Protein AF-A0A936SAZ5-F1 (afdb_monomer_lite)

Structure (mmCIF, N/CA/C/O backbone):
data_AF-A0A936SAZ5-F1
#
_entry.id   AF-A0A936SAZ5-F1
#
loop_
_atom_site.group_PDB
_atom_site.id
_atom_site.type_symbol
_atom_site.label_atom_id
_atom_site.label_alt_id
_atom_site.label_comp_id
_atom_site.label_asym_id
_atom_site.label_entity_id
_atom_site.label_seq_id
_atom_site.pdbx_PDB_ins_code
_atom_site.Cartn_x
_atom_site.Cartn_y
_atom_site.Cartn_z
_atom_site.occupancy
_atom_site.B_iso_or_equiv
_atom_site.auth_seq_id
_atom_site.auth_comp_id
_atom_site.auth_asym_id
_atom_site.auth_atom_id
_atom_site.pdbx_PDB_model_num
ATOM 1 N N . MET A 1 1 ? 61.059 21.910 -65.549 1.00 44.31 1 MET A N 1
ATOM 2 C CA . MET A 1 1 ? 60.085 22.717 -64.780 1.00 44.31 1 MET A CA 1
ATOM 3 C C . MET A 1 1 ? 58.868 21.842 -64.483 1.00 44.31 1 MET A C 1
ATOM 5 O O . MET A 1 1 ? 58.082 21.570 -65.377 1.00 44.31 1 MET A O 1
ATOM 9 N N . MET A 1 2 ? 58.806 21.284 -63.269 1.00 41.69 2 MET A N 1
ATOM 10 C CA . MET A 1 2 ? 57.777 20.343 -62.792 1.00 41.69 2 MET A CA 1
ATOM 11 C C . MET A 1 2 ? 56.406 21.018 -62.645 1.00 41.69 2 MET A C 1
ATOM 13 O O . MET A 1 2 ? 56.314 22.069 -62.018 1.00 41.69 2 MET A O 1
ATOM 17 N N . LYS A 1 3 ? 55.331 20.358 -63.090 1.00 38.31 3 LYS A N 1
ATOM 18 C CA . LYS A 1 3 ? 53.972 20.585 -62.570 1.00 38.31 3 LYS A CA 1
ATOM 19 C C . LYS A 1 3 ? 53.362 19.233 -62.190 1.00 38.31 3 LYS A C 1
ATOM 21 O O . LYS A 1 3 ? 52.960 18.464 -63.052 1.00 38.31 3 LYS A O 1
ATOM 26 N N . ARG A 1 4 ? 53.350 18.927 -60.888 1.00 44.28 4 ARG A N 1
ATOM 27 C CA . ARG A 1 4 ? 52.583 17.812 -60.309 1.00 44.28 4 ARG A CA 1
ATOM 28 C C . ARG A 1 4 ? 51.147 18.289 -60.089 1.00 44.28 4 ARG A C 1
ATOM 30 O O . ARG A 1 4 ? 50.934 19.239 -59.340 1.00 44.28 4 ARG A O 1
ATOM 37 N N . HIS A 1 5 ? 50.181 17.642 -60.733 1.00 43.44 5 HIS A N 1
ATOM 38 C CA . HIS A 1 5 ? 48.760 17.844 -60.461 1.00 43.44 5 HIS A CA 1
ATOM 39 C C . HIS A 1 5 ? 48.320 16.908 -59.332 1.00 43.44 5 HIS A C 1
ATOM 41 O O . HIS A 1 5 ? 48.393 15.691 -59.466 1.00 43.44 5 HIS A O 1
ATOM 47 N N . TYR A 1 6 ? 47.893 17.486 -58.208 1.00 45.22 6 TYR A N 1
ATOM 48 C CA . TYR A 1 6 ? 47.325 16.749 -57.082 1.00 45.22 6 TYR A CA 1
ATOM 49 C C . TYR A 1 6 ? 45.810 16.642 -57.265 1.00 45.22 6 TYR A C 1
ATOM 51 O O . TYR A 1 6 ? 45.108 17.653 -57.263 1.00 45.22 6 TYR A O 1
ATOM 59 N N . LEU A 1 7 ? 45.317 15.415 -57.422 1.00 37.56 7 LEU A N 1
ATOM 60 C CA . LEU A 1 7 ? 43.893 15.098 -57.425 1.00 37.56 7 LEU A CA 1
ATOM 61 C C . LEU A 1 7 ? 43.404 15.101 -55.967 1.00 37.56 7 LEU A C 1
ATOM 63 O O . LEU A 1 7 ? 43.835 14.277 -55.163 1.00 37.56 7 LEU A O 1
ATOM 67 N N . LYS A 1 8 ? 42.559 16.068 -55.597 1.00 44.16 8 LYS A N 1
ATOM 68 C CA . LYS A 1 8 ? 41.945 16.139 -54.264 1.00 44.16 8 LYS A CA 1
ATOM 69 C C . LYS A 1 8 ? 40.684 15.277 -54.252 1.00 44.16 8 LYS A C 1
ATOM 71 O O . LYS A 1 8 ? 39.641 15.708 -54.734 1.00 44.16 8 LYS A O 1
ATOM 76 N N . THR A 1 9 ? 40.774 14.074 -53.700 1.00 45.75 9 THR A N 1
ATOM 77 C CA . THR A 1 9 ? 39.604 13.236 -53.412 1.00 45.75 9 THR A CA 1
ATOM 78 C C . THR A 1 9 ? 38.887 13.800 -52.185 1.00 45.75 9 THR A C 1
ATOM 80 O O . THR A 1 9 ? 39.418 13.743 -51.078 1.00 45.75 9 THR A O 1
ATOM 83 N N . ILE A 1 10 ? 37.697 14.374 -52.369 1.00 51.47 10 ILE A N 1
ATOM 84 C CA . ILE A 1 10 ? 36.813 14.771 -51.265 1.00 51.47 10 ILE A CA 1
ATOM 85 C C . ILE A 1 10 ? 35.978 13.546 -50.887 1.00 51.47 10 ILE A C 1
ATOM 87 O O . ILE A 1 10 ? 35.097 13.134 -51.638 1.00 51.47 10 ILE A O 1
ATOM 91 N N . VAL A 1 11 ? 36.255 12.959 -49.725 1.00 49.09 11 VAL A N 1
ATOM 92 C CA . VAL A 1 11 ? 35.393 11.943 -49.110 1.00 49.09 11 VAL A CA 1
ATOM 93 C C . VAL A 1 11 ? 34.314 12.683 -48.318 1.00 49.09 11 VAL A C 1
ATOM 95 O O . VAL A 1 11 ? 34.600 13.255 -47.270 1.00 49.09 11 VAL A O 1
ATOM 98 N N . SER A 1 12 ? 33.080 12.720 -48.827 1.00 51.50 12 SER A N 1
ATOM 99 C CA . SER A 1 12 ? 31.918 13.149 -48.035 1.00 51.50 12 SER A CA 1
ATOM 100 C C . SER A 1 12 ? 31.487 12.002 -47.125 1.00 51.50 12 SER A C 1
ATOM 102 O O . SER A 1 12 ? 30.969 10.994 -47.598 1.00 51.50 12 SER A O 1
ATOM 104 N N . GLY A 1 13 ? 31.720 12.144 -45.821 1.00 49.53 13 GLY A N 1
ATOM 105 C CA . GLY A 1 13 ? 31.196 11.230 -44.809 1.00 49.53 13 GLY A CA 1
ATOM 106 C C . GLY A 1 13 ? 29.736 11.554 -44.499 1.00 49.53 13 GLY A C 1
ATOM 107 O O . GLY A 1 13 ? 29.442 12.614 -43.954 1.00 49.53 13 GLY A O 1
ATOM 108 N N . PHE A 1 14 ? 28.822 10.645 -44.833 1.00 49.66 14 PHE A N 1
ATOM 109 C CA . PHE A 1 14 ? 27.442 10.681 -44.350 1.00 49.66 14 PHE A CA 1
ATOM 110 C C . PHE A 1 14 ? 27.421 10.175 -42.900 1.00 49.66 14 PHE A C 1
ATOM 112 O O . PHE A 1 14 ? 27.657 8.994 -42.650 1.00 49.66 14 PHE A O 1
ATOM 119 N N . VAL A 1 15 ? 27.151 11.055 -41.932 1.00 54.06 15 VAL A N 1
ATOM 120 C CA . VAL A 1 15 ? 26.857 10.645 -40.550 1.00 54.06 15 VAL A CA 1
ATOM 121 C C . VAL A 1 15 ? 25.371 10.299 -40.479 1.00 54.06 15 VAL A C 1
ATOM 123 O O . VAL A 1 15 ? 24.519 11.184 -40.500 1.00 54.06 15 VAL A O 1
ATOM 126 N N . LEU A 1 16 ? 25.051 9.006 -40.415 1.00 46.38 16 LEU A N 1
ATOM 127 C CA . LEU A 1 16 ? 23.722 8.541 -40.022 1.00 46.38 16 LEU A CA 1
ATOM 128 C C . LEU A 1 16 ? 23.543 8.817 -38.526 1.00 46.38 16 LEU A C 1
ATOM 130 O O . LEU A 1 16 ? 24.097 8.116 -37.681 1.00 46.38 16 LEU A O 1
ATOM 134 N N . LEU A 1 17 ? 22.771 9.850 -38.196 1.00 48.91 17 LEU A N 1
ATOM 135 C CA . LEU A 1 17 ? 22.314 10.093 -36.835 1.00 48.91 17 LEU A CA 1
ATOM 136 C C . LEU A 1 17 ? 21.210 9.072 -36.523 1.00 48.91 17 LEU A C 1
ATOM 138 O O . LEU A 1 17 ? 20.038 9.293 -36.825 1.00 48.91 17 LEU A O 1
ATOM 142 N N . SER A 1 18 ? 21.576 7.917 -35.966 1.00 47.84 18 SER A N 1
ATOM 143 C CA . SER A 1 18 ? 20.593 6.982 -35.425 1.00 47.84 18 SER A CA 1
ATOM 144 C C . SER A 1 18 ? 19.915 7.644 -34.226 1.00 47.84 18 SER A C 1
ATOM 146 O O . SER A 1 18 ? 20.521 7.756 -33.158 1.00 47.84 18 SER A O 1
ATOM 148 N N . LEU A 1 19 ? 18.666 8.094 -34.378 1.00 48.81 19 LEU A N 1
ATOM 149 C CA . LEU A 1 19 ? 17.833 8.378 -33.216 1.00 48.81 19 LEU A CA 1
ATOM 150 C C . LEU A 1 19 ? 17.630 7.050 -32.488 1.00 48.81 19 LEU A C 1
ATOM 152 O O . LEU A 1 19 ? 16.891 6.187 -32.956 1.00 48.81 19 LEU A O 1
ATOM 156 N N . ALA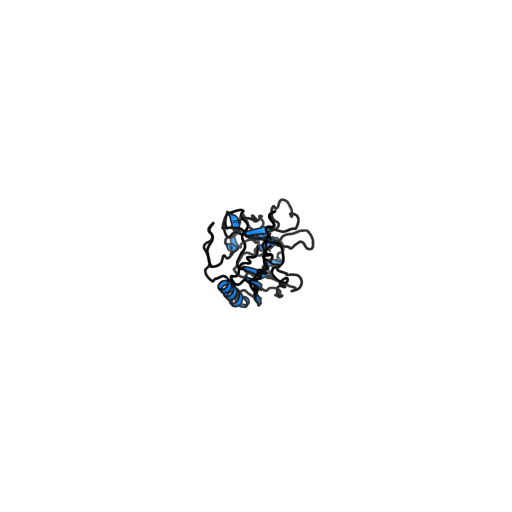 A 1 20 ? 18.315 6.871 -31.359 1.00 42.78 20 ALA A N 1
ATOM 157 C CA . ALA A 1 20 ? 17.990 5.799 -30.440 1.00 42.78 20 ALA A CA 1
ATOM 158 C C . ALA A 1 20 ? 16.542 6.023 -29.989 1.00 42.78 20 ALA A C 1
ATOM 160 O O . ALA A 1 20 ? 16.248 6.957 -29.241 1.00 42.78 20 ALA A O 1
ATOM 161 N N . THR A 1 21 ? 15.622 5.198 -30.481 1.00 44.44 21 THR A N 1
ATOM 162 C CA . THR A 1 21 ? 14.268 5.124 -29.946 1.00 44.44 21 THR A CA 1
ATOM 163 C C . THR A 1 21 ? 14.397 4.691 -28.495 1.00 44.44 21 THR A C 1
ATOM 165 O O . THR A 1 21 ? 14.734 3.541 -28.209 1.00 44.44 21 THR A O 1
ATOM 168 N N . ILE A 1 22 ? 14.184 5.622 -27.567 1.00 48.66 22 ILE A N 1
ATOM 169 C CA . ILE A 1 22 ? 14.064 5.288 -26.154 1.00 48.66 22 ILE A CA 1
ATOM 170 C C . ILE A 1 22 ? 12.732 4.551 -26.018 1.00 48.66 22 ILE A C 1
ATOM 172 O O . ILE A 1 22 ? 11.680 5.181 -25.929 1.00 48.66 22 ILE A O 1
ATOM 176 N N . ALA A 1 23 ? 12.766 3.220 -26.075 1.00 49.22 23 ALA A N 1
ATOM 177 C CA . ALA A 1 23 ? 11.609 2.399 -25.758 1.00 49.22 23 ALA A CA 1
ATOM 178 C C . ALA A 1 23 ? 11.180 2.725 -24.319 1.00 49.22 23 ALA A C 1
ATOM 180 O O . ALA A 1 23 ? 11.978 2.635 -23.384 1.00 49.22 23 ALA A O 1
ATOM 181 N N . SER A 1 24 ? 9.940 3.182 -24.151 1.00 59.56 24 SER A N 1
ATOM 182 C CA . SER A 1 24 ? 9.330 3.333 -22.835 1.00 59.56 24 SER A CA 1
ATOM 183 C C . SER A 1 24 ? 8.580 2.048 -22.535 1.00 59.56 24 SER A C 1
ATOM 185 O O . SER A 1 24 ? 7.691 1.675 -23.302 1.00 59.56 24 SER A O 1
ATOM 187 N N . ALA A 1 25 ? 8.904 1.387 -21.422 1.00 69.69 25 ALA A N 1
ATOM 188 C CA . ALA A 1 25 ? 8.076 0.309 -20.902 1.00 69.69 25 ALA A CA 1
ATOM 189 C C . ALA A 1 25 ? 6.608 0.759 -20.850 1.00 69.69 25 ALA A C 1
ATOM 191 O O . ALA A 1 25 ? 6.297 1.835 -20.331 1.00 69.69 25 ALA A O 1
ATOM 192 N N . THR A 1 26 ? 5.713 -0.048 -21.420 1.00 82.81 26 THR A N 1
ATOM 193 C CA . THR A 1 26 ? 4.276 0.241 -21.386 1.00 82.81 26 THR A CA 1
ATOM 194 C C . THR A 1 26 ? 3.749 -0.052 -19.981 1.00 82.81 26 THR A C 1
ATOM 196 O O . THR A 1 26 ? 3.979 -1.163 -19.489 1.00 82.81 26 THR A O 1
ATOM 199 N N . PRO A 1 27 ? 3.072 0.908 -19.324 1.00 91.50 27 PRO A N 1
ATOM 200 C CA . PRO A 1 27 ? 2.486 0.676 -18.015 1.00 91.50 27 PRO A CA 1
ATOM 201 C C . PRO A 1 27 ? 1.264 -0.243 -18.127 1.00 91.50 27 PRO A C 1
ATOM 203 O O . PRO A 1 27 ? 0.423 -0.079 -19.011 1.00 91.50 27 PRO A O 1
ATOM 206 N N . ILE A 1 28 ? 1.147 -1.183 -17.195 1.00 94.56 28 ILE A N 1
ATOM 207 C CA . ILE A 1 28 ? -0.036 -2.010 -16.969 1.00 94.56 28 ILE A CA 1
ATOM 208 C C . ILE A 1 28 ? -0.666 -1.551 -15.659 1.00 94.56 28 ILE A C 1
ATOM 210 O O . ILE A 1 28 ? -0.008 -1.528 -14.619 1.00 94.56 28 ILE A O 1
ATOM 214 N N . PHE A 1 29 ? -1.948 -1.195 -15.710 1.00 96.06 29 PHE A N 1
ATOM 215 C CA . PHE A 1 29 ? -2.701 -0.745 -14.544 1.00 96.06 29 PHE A CA 1
ATOM 216 C C . PHE A 1 29 ? -3.623 -1.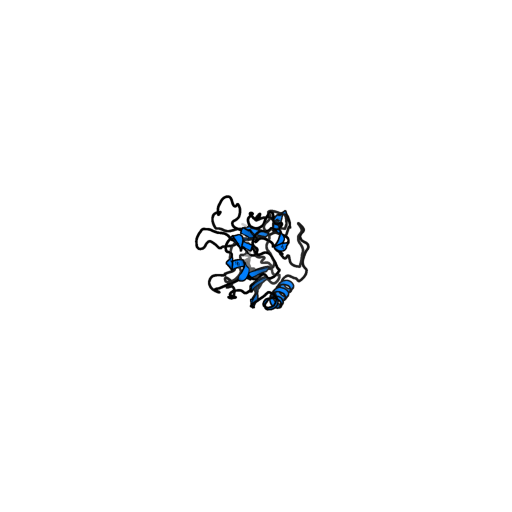843 -14.027 1.00 96.06 29 PHE A C 1
ATOM 218 O O . PHE A 1 29 ? -4.319 -2.509 -14.796 1.00 96.06 29 PHE A O 1
ATOM 225 N N . ARG A 1 30 ? -3.667 -1.987 -12.705 1.00 97.56 30 ARG A N 1
ATOM 226 C CA . ARG A 1 30 ? -4.608 -2.851 -11.993 1.00 97.56 30 ARG A CA 1
ATOM 227 C C . ARG A 1 30 ? -5.350 -2.010 -10.968 1.00 97.56 30 ARG A C 1
ATOM 229 O O . ARG A 1 30 ? -4.727 -1.408 -10.101 1.00 97.56 30 ARG A O 1
ATOM 236 N N . THR A 1 31 ? -6.674 -1.967 -11.072 1.00 98.06 31 THR A N 1
ATOM 237 C CA . THR A 1 31 ? -7.531 -1.210 -10.154 1.00 98.06 31 THR A CA 1
ATOM 238 C C . THR A 1 31 ? -8.728 -2.044 -9.738 1.00 98.06 31 THR A C 1
ATOM 240 O O . THR A 1 31 ? -9.313 -2.738 -10.568 1.00 98.06 31 THR A O 1
ATOM 243 N N . ALA A 1 32 ? -9.106 -1.968 -8.469 1.00 98.44 32 ALA A N 1
ATOM 244 C CA . ALA A 1 32 ? -10.339 -2.556 -7.958 1.00 98.44 32 ALA A CA 1
ATOM 245 C C . ALA A 1 32 ? -10.803 -1.784 -6.731 1.00 98.44 32 ALA A C 1
ATOM 247 O O . ALA A 1 32 ? -9.988 -1.190 -6.033 1.00 98.44 32 ALA A O 1
ATOM 248 N N . ASN A 1 33 ? -12.094 -1.818 -6.445 1.00 98.19 33 ASN A N 1
ATOM 249 C CA . ASN A 1 33 ? -12.648 -1.262 -5.224 1.00 98.19 33 ASN A CA 1
ATOM 250 C C . ASN A 1 33 ? -13.858 -2.084 -4.780 1.00 98.19 33 ASN A C 1
ATOM 252 O O . ASN A 1 33 ? -14.540 -2.694 -5.604 1.00 98.19 33 ASN A O 1
ATOM 256 N N . GLY A 1 34 ? -14.118 -2.121 -3.479 1.00 98.00 34 GLY A N 1
ATOM 257 C CA . GLY A 1 34 ? -15.246 -2.865 -2.937 1.00 98.00 34 GLY A CA 1
ATOM 258 C C . GLY A 1 34 ? -15.301 -2.846 -1.417 1.00 98.00 34 GLY A C 1
ATOM 259 O O . GLY A 1 34 ? -14.481 -2.220 -0.753 1.00 98.00 34 GLY A O 1
ATOM 260 N N . ALA A 1 35 ? -16.290 -3.540 -0.860 1.00 97.38 35 ALA A N 1
ATOM 261 C CA . ALA A 1 35 ? -16.602 -3.458 0.566 1.00 97.38 35 ALA A CA 1
ATOM 262 C C . ALA A 1 35 ? -15.528 -4.066 1.489 1.00 97.38 35 ALA A C 1
ATOM 264 O O . ALA A 1 35 ? -15.501 -3.758 2.674 1.00 97.38 35 ALA A O 1
ATOM 265 N N . ASN A 1 36 ? -14.676 -4.965 0.989 1.00 97.31 36 ASN A N 1
ATOM 266 C CA . ASN A 1 36 ? -13.718 -5.715 1.805 1.00 97.31 36 ASN A CA 1
ATOM 267 C C . ASN A 1 36 ? -12.576 -6.306 0.957 1.00 97.31 36 ASN A C 1
ATOM 269 O O . ASN A 1 36 ? -12.545 -6.151 -0.265 1.00 97.31 36 ASN A O 1
ATOM 273 N N . ALA A 1 37 ? -11.644 -7.009 1.611 1.00 97.56 37 ALA A N 1
ATOM 274 C CA . ALA A 1 37 ? -10.480 -7.619 0.969 1.00 97.56 37 ALA A CA 1
ATOM 275 C C . ALA A 1 37 ? -10.854 -8.586 -0.166 1.00 97.56 37 ALA A C 1
ATOM 277 O O . ALA A 1 37 ? -10.249 -8.533 -1.235 1.00 97.56 37 ALA A O 1
ATOM 278 N N . ALA A 1 38 ? -11.893 -9.409 0.022 1.00 98.38 38 ALA A N 1
ATOM 279 C CA . ALA A 1 38 ? -12.330 -10.380 -0.982 1.00 98.38 38 ALA A CA 1
ATOM 280 C C . ALA A 1 38 ? -12.766 -9.705 -2.293 1.00 98.38 38 ALA A C 1
ATOM 282 O O . ALA A 1 38 ? -12.484 -10.224 -3.371 1.00 98.38 38 ALA A O 1
ATOM 283 N N . ALA A 1 39 ? -13.382 -8.521 -2.211 1.00 98.50 39 ALA A N 1
ATOM 284 C CA . ALA A 1 39 ? -13.828 -7.771 -3.384 1.00 98.50 39 ALA A CA 1
ATOM 285 C C . ALA A 1 39 ? -12.675 -7.265 -4.272 1.00 98.50 39 ALA A C 1
ATOM 287 O O . ALA A 1 39 ? -12.872 -7.063 -5.468 1.00 98.50 39 ALA A O 1
ATOM 288 N N . ILE A 1 40 ? -11.474 -7.070 -3.714 1.00 98.62 40 ILE A N 1
ATOM 289 C CA . ILE A 1 40 ? -10.296 -6.588 -4.458 1.00 98.62 40 ILE A CA 1
ATOM 290 C C . ILE A 1 40 ? -9.226 -7.670 -4.676 1.00 98.62 40 ILE A C 1
ATOM 292 O O . ILE A 1 40 ? -8.282 -7.454 -5.439 1.00 98.62 40 ILE A O 1
ATOM 296 N N . GLN A 1 41 ? -9.378 -8.836 -4.039 1.00 98.56 41 GLN A N 1
ATOM 297 C CA . GLN A 1 41 ? -8.370 -9.896 -3.960 1.00 98.56 41 GLN A CA 1
ATOM 298 C C . GLN A 1 41 ? -7.873 -10.354 -5.336 1.00 98.56 41 GLN A C 1
ATOM 300 O O . GLN A 1 41 ? -6.669 -10.369 -5.574 1.00 98.56 41 GLN A O 1
ATOM 305 N N . ALA A 1 42 ? -8.785 -10.646 -6.267 1.00 98.62 42 ALA A N 1
ATOM 306 C CA . ALA A 1 42 ? -8.422 -11.136 -7.598 1.00 98.62 42 ALA A CA 1
ATOM 307 C C . ALA A 1 42 ? -7.525 -10.149 -8.370 1.00 98.62 42 ALA A C 1
ATOM 309 O O . ALA A 1 42 ? -6.577 -10.551 -9.044 1.00 98.62 42 ALA A O 1
ATOM 310 N N . THR A 1 43 ? -7.778 -8.845 -8.235 1.00 98.75 43 THR A N 1
ATOM 311 C CA . THR A 1 43 ? -6.970 -7.806 -8.885 1.00 98.75 43 THR A CA 1
ATOM 312 C C . THR A 1 43 ? -5.605 -7.651 -8.222 1.00 98.75 43 THR A C 1
ATOM 314 O O . THR A 1 43 ? -4.605 -7.475 -8.921 1.00 98.75 43 THR A O 1
ATOM 317 N N . VAL A 1 44 ? -5.538 -7.753 -6.890 1.00 98.44 44 VAL A N 1
ATOM 318 C CA . VAL A 1 44 ? -4.263 -7.771 -6.156 1.00 98.44 44 VAL A CA 1
ATOM 319 C C . VAL A 1 44 ? -3.431 -8.991 -6.560 1.00 98.44 44 VAL A C 1
ATOM 321 O O . VAL A 1 44 ? -2.235 -8.861 -6.810 1.00 98.44 44 VAL A O 1
ATOM 324 N N . ASP A 1 45 ? -4.047 -10.166 -6.691 1.00 98.38 45 ASP A N 1
ATOM 325 C CA . ASP A 1 45 ? -3.359 -11.390 -7.113 1.00 98.38 45 ASP A CA 1
ATOM 326 C C . ASP A 1 45 ? -2.855 -11.304 -8.549 1.00 98.38 45 ASP A C 1
ATOM 328 O O . ASP A 1 45 ? -1.708 -11.662 -8.821 1.00 98.38 45 ASP A O 1
ATOM 332 N N . GLN A 1 46 ? -3.645 -10.731 -9.455 1.00 98.12 46 GLN A N 1
ATOM 333 C CA . GLN A 1 46 ? -3.177 -10.474 -10.809 1.00 98.12 46 GLN A CA 1
ATOM 334 C C . GLN A 1 46 ? -2.003 -9.483 -10.829 1.00 98.12 46 GLN A C 1
ATOM 336 O O . GLN A 1 46 ? -1.028 -9.706 -11.542 1.00 98.12 46 GLN A O 1
ATOM 341 N N . PHE A 1 47 ? -2.037 -8.427 -10.012 1.00 97.69 47 PHE A N 1
ATOM 342 C CA . PHE A 1 47 ? -0.904 -7.507 -9.889 1.00 97.69 47 PHE A CA 1
ATOM 343 C C . PHE A 1 47 ? 0.351 -8.203 -9.342 1.00 97.69 47 PHE A C 1
ATOM 345 O O . PHE A 1 47 ? 1.459 -7.976 -9.825 1.00 97.69 47 PHE A O 1
ATOM 352 N N . ARG A 1 48 ? 0.193 -9.105 -8.368 1.00 97.19 48 ARG A N 1
ATOM 353 C CA . ARG A 1 48 ? 1.294 -9.936 -7.859 1.00 97.19 48 ARG A CA 1
ATOM 354 C C . ARG A 1 48 ? 1.907 -10.791 -8.973 1.00 97.19 48 ARG A C 1
ATOM 356 O O . ARG A 1 48 ? 3.131 -10.907 -9.013 1.00 97.19 48 ARG A O 1
ATOM 363 N N . VAL A 1 49 ? 1.095 -11.350 -9.874 1.00 95.94 49 VAL A N 1
ATOM 364 C CA . VAL A 1 49 ? 1.563 -12.081 -11.067 1.00 95.94 49 VAL A CA 1
ATOM 365 C C . VAL A 1 49 ? 2.316 -11.159 -12.025 1.00 95.94 49 VAL A C 1
ATOM 367 O O . VAL A 1 49 ? 3.407 -11.523 -12.460 1.00 95.94 49 VAL A O 1
ATOM 370 N N . ASP A 1 50 ? 1.803 -9.954 -12.289 1.00 94.25 50 ASP A N 1
ATOM 371 C CA . ASP A 1 50 ? 2.465 -8.973 -13.161 1.00 94.25 50 ASP A CA 1
ATOM 372 C C . ASP A 1 50 ? 3.869 -8.582 -12.639 1.00 94.25 50 ASP A C 1
ATOM 374 O O . ASP A 1 50 ? 4.764 -8.277 -13.424 1.00 94.25 50 ASP A O 1
ATOM 378 N N . LEU A 1 51 ? 4.096 -8.645 -11.319 1.00 93.38 51 LEU A N 1
ATOM 379 C CA . LEU A 1 51 ? 5.404 -8.433 -10.677 1.00 93.38 51 LEU A CA 1
ATOM 380 C C . LEU A 1 51 ? 6.291 -9.696 -10.614 1.00 93.38 51 LEU A C 1
ATOM 382 O O . LEU A 1 51 ? 7.300 -9.720 -9.910 1.00 93.38 51 LEU A O 1
ATOM 386 N N . GLY A 1 52 ? 5.928 -10.769 -11.316 1.00 92.69 52 GLY A N 1
ATOM 387 C CA . GLY A 1 52 ? 6.682 -12.025 -11.357 1.00 92.69 52 GLY A CA 1
ATOM 388 C C . GLY A 1 52 ? 6.257 -13.071 -10.322 1.00 92.69 52 GLY A C 1
ATOM 389 O O . GLY A 1 52 ? 6.931 -14.090 -10.191 1.00 92.69 52 GLY A O 1
ATOM 390 N N . GLY A 1 53 ? 5.160 -12.847 -9.588 1.00 92.56 53 GLY A N 1
ATOM 391 C CA . GLY A 1 53 ? 4.465 -13.827 -8.739 1.00 92.56 53 GLY A CA 1
ATOM 392 C C . GLY A 1 53 ? 5.165 -14.182 -7.423 1.00 92.56 53 GLY A C 1
ATOM 393 O O . GLY A 1 53 ? 4.555 -14.090 -6.352 1.00 92.56 53 GLY A O 1
ATOM 394 N N . VAL A 1 54 ? 6.442 -14.561 -7.498 1.00 95.31 54 VAL A N 1
ATOM 395 C CA . VAL A 1 54 ? 7.263 -15.053 -6.383 1.00 95.31 54 VAL A CA 1
ATOM 396 C C . VAL A 1 54 ? 7.468 -13.960 -5.339 1.00 95.31 54 VAL A C 1
ATOM 398 O O . VAL A 1 54 ? 8.007 -12.898 -5.642 1.00 95.31 54 VAL A O 1
ATOM 401 N N . LEU A 1 55 ? 7.068 -14.230 -4.094 1.00 96.38 55 LEU A N 1
ATOM 402 C CA . LEU A 1 55 ? 7.383 -13.375 -2.952 1.00 96.38 55 LEU A CA 1
ATOM 403 C C . LEU A 1 55 ? 8.833 -13.620 -2.516 1.00 96.38 55 LEU A C 1
ATOM 405 O O . LEU A 1 55 ? 9.155 -14.666 -1.957 1.00 96.38 55 LEU A O 1
ATOM 409 N N . ASN A 1 56 ? 9.699 -12.644 -2.767 1.00 96.19 56 ASN A N 1
ATOM 410 C CA . ASN A 1 56 ? 11.106 -12.702 -2.398 1.00 96.19 56 ASN A CA 1
ATOM 411 C C . ASN A 1 56 ? 11.298 -12.544 -0.878 1.00 96.19 56 ASN A C 1
ATOM 413 O O . ASN A 1 56 ? 10.540 -11.810 -0.231 1.00 96.19 56 ASN A O 1
ATOM 417 N N . PRO A 1 57 ? 12.326 -13.185 -0.292 1.00 94.25 57 PRO A N 1
ATOM 418 C CA . PRO A 1 57 ? 12.612 -13.076 1.134 1.00 94.25 57 PRO A CA 1
ATOM 419 C C . PRO A 1 57 ? 13.050 -11.656 1.512 1.00 94.25 57 PRO A C 1
ATOM 421 O O . PRO A 1 57 ? 13.679 -10.947 0.727 1.00 94.25 57 PRO A O 1
ATOM 424 N N . ASN A 1 58 ? 12.759 -11.255 2.753 1.00 92.38 58 ASN A N 1
ATOM 425 C CA . ASN A 1 58 ? 13.013 -9.905 3.268 1.00 92.38 58 ASN A CA 1
ATOM 426 C C . ASN A 1 58 ? 14.461 -9.687 3.732 1.00 92.38 58 ASN A C 1
ATOM 428 O O . ASN A 1 58 ? 14.696 -9.286 4.867 1.00 92.38 58 ASN A O 1
ATOM 432 N N . THR A 1 59 ? 15.427 -9.991 2.863 1.00 94.12 59 THR A N 1
ATOM 433 C CA . THR A 1 59 ? 16.871 -9.867 3.125 1.00 94.12 59 THR A CA 1
ATOM 434 C C . THR A 1 59 ? 17.488 -8.689 2.370 1.00 94.12 59 THR A C 1
ATOM 436 O O . THR A 1 59 ? 16.915 -8.206 1.391 1.00 94.12 59 THR A O 1
ATOM 439 N N . ALA A 1 60 ? 18.667 -8.227 2.801 1.00 94.81 60 ALA A N 1
ATOM 440 C CA . ALA A 1 60 ? 19.458 -7.201 2.113 1.00 94.81 60 ALA A CA 1
ATOM 441 C C . ALA A 1 60 ? 20.105 -7.770 0.830 1.00 94.81 60 ALA A C 1
ATOM 443 O O . ALA A 1 60 ? 21.310 -8.004 0.753 1.00 94.81 60 ALA A O 1
ATOM 444 N N . SER A 1 61 ? 19.275 -8.120 -0.155 1.00 92.56 61 SER A N 1
ATOM 445 C CA . SER A 1 61 ? 19.681 -8.749 -1.416 1.00 92.56 61 SER A CA 1
ATOM 446 C C . SER A 1 61 ? 18.722 -8.392 -2.554 1.00 92.56 61 SER A C 1
ATOM 448 O O . SER A 1 61 ? 17.530 -8.140 -2.334 1.00 92.56 61 SER A O 1
ATOM 450 N N . THR A 1 62 ? 19.249 -8.411 -3.777 1.00 91.31 62 THR A N 1
ATOM 451 C CA . THR A 1 62 ? 18.497 -8.179 -5.017 1.00 91.31 62 THR A CA 1
ATOM 452 C C . THR A 1 62 ? 18.177 -9.505 -5.699 1.00 91.31 62 THR A C 1
ATOM 454 O O . THR A 1 62 ? 18.973 -10.440 -5.660 1.00 91.31 62 THR A O 1
ATOM 457 N N . PHE A 1 63 ? 17.018 -9.567 -6.351 1.00 91.12 63 PHE A N 1
ATOM 458 C CA . PHE A 1 63 ? 16.544 -10.728 -7.100 1.00 91.12 63 PHE A CA 1
ATOM 459 C C . PHE A 1 63 ? 16.243 -10.314 -8.538 1.00 91.12 63 PHE A C 1
ATOM 461 O O . PHE A 1 63 ? 15.812 -9.187 -8.775 1.00 91.12 63 PHE A O 1
ATOM 468 N N . ALA A 1 64 ? 16.469 -11.217 -9.493 1.00 88.50 64 ALA A N 1
ATOM 469 C CA . ALA A 1 64 ? 16.219 -10.941 -10.909 1.00 88.50 64 ALA A CA 1
ATOM 470 C C . ALA A 1 64 ? 14.719 -10.827 -11.236 1.00 88.50 64 ALA A C 1
ATOM 472 O O . ALA A 1 64 ? 14.337 -10.094 -12.143 1.00 88.50 64 ALA A O 1
ATOM 473 N N . THR A 1 65 ? 13.875 -11.554 -10.501 1.00 88.81 65 THR A N 1
ATOM 474 C CA . THR A 1 65 ? 12.420 -11.599 -10.690 1.00 88.81 65 THR A CA 1
ATOM 475 C C . THR A 1 65 ? 11.699 -11.635 -9.345 1.00 88.81 65 THR A C 1
ATOM 477 O O . THR A 1 65 ? 12.313 -11.854 -8.298 1.00 88.81 65 THR A O 1
ATOM 480 N N . GLY A 1 66 ? 10.377 -11.482 -9.383 1.00 92.88 66 GLY A N 1
ATOM 481 C CA . GLY A 1 66 ? 9.517 -11.559 -8.209 1.00 92.88 66 GLY A CA 1
ATOM 482 C C . GLY A 1 66 ? 9.292 -10.204 -7.549 1.00 92.88 66 GLY A C 1
ATOM 483 O O . GLY A 1 66 ? 9.689 -9.150 -8.045 1.00 92.88 66 GLY A O 1
ATOM 484 N N . ARG A 1 67 ? 8.635 -10.248 -6.396 1.00 95.12 67 ARG A N 1
ATOM 485 C CA . ARG A 1 67 ? 8.085 -9.084 -5.702 1.00 95.12 67 ARG A CA 1
ATOM 486 C C . ARG A 1 67 ? 8.442 -9.096 -4.227 1.00 95.12 67 ARG A C 1
ATOM 488 O O . ARG A 1 67 ? 8.808 -10.123 -3.662 1.00 95.12 67 ARG A O 1
ATOM 495 N N . ARG A 1 68 ? 8.260 -7.952 -3.581 1.00 95.38 68 ARG A N 1
ATOM 496 C CA . ARG A 1 68 ? 8.264 -7.824 -2.123 1.00 95.38 68 ARG A CA 1
ATOM 497 C C . ARG A 1 68 ? 6.939 -7.226 -1.694 1.00 95.38 68 ARG A C 1
ATOM 499 O O . ARG A 1 68 ? 6.360 -6.419 -2.412 1.00 95.38 68 ARG A O 1
ATOM 506 N N . GLU A 1 69 ? 6.459 -7.649 -0.537 1.00 94.69 69 GLU A N 1
ATOM 507 C CA . GLU A 1 69 ? 5.195 -7.187 0.023 1.00 94.69 69 GLU A CA 1
ATOM 508 C C . GLU A 1 69 ? 5.426 -6.738 1.462 1.00 94.69 69 GLU A C 1
ATOM 510 O O . GLU A 1 69 ? 6.124 -7.407 2.236 1.00 94.69 69 GLU A O 1
ATOM 515 N N . ILE A 1 70 ? 4.878 -5.576 1.804 1.00 93.88 70 ILE A N 1
ATOM 516 C CA . ILE A 1 70 ? 4.850 -5.089 3.177 1.00 93.88 70 ILE A CA 1
ATOM 517 C C . ILE A 1 70 ? 3.538 -5.544 3.789 1.00 93.88 70 ILE A C 1
ATOM 519 O O . ILE A 1 70 ? 2.471 -5.079 3.401 1.00 93.88 70 ILE A O 1
ATOM 523 N N . ASN A 1 71 ? 3.655 -6.449 4.755 1.00 86.00 71 ASN A N 1
ATOM 524 C CA . ASN A 1 71 ? 2.611 -6.687 5.731 1.00 86.00 71 ASN A CA 1
ATOM 525 C C . ASN A 1 71 ? 2.925 -5.813 6.956 1.00 86.00 71 ASN A C 1
ATOM 527 O O . ASN A 1 71 ? 4.003 -5.936 7.548 1.00 86.00 71 ASN A O 1
ATOM 531 N N . TRP A 1 72 ? 1.995 -4.925 7.303 1.00 91.50 72 TRP A N 1
ATOM 532 C CA . TRP A 1 72 ? 2.134 -3.989 8.416 1.00 91.50 72 TRP A CA 1
ATOM 533 C C . TRP A 1 72 ? 2.072 -4.676 9.781 1.00 91.50 72 TRP A C 1
ATOM 535 O O . TRP A 1 72 ? 2.645 -4.165 10.734 1.00 91.50 72 TRP A O 1
ATOM 545 N N . ASP A 1 73 ? 1.490 -5.868 9.884 1.00 85.19 73 ASP A N 1
ATOM 546 C CA . ASP A 1 73 ? 1.334 -6.600 11.148 1.00 85.19 73 ASP A CA 1
ATOM 547 C C . ASP A 1 73 ? 2.660 -7.100 11.722 1.00 85.19 73 ASP A C 1
ATOM 549 O O . ASP A 1 73 ? 2.770 -7.351 12.919 1.00 85.19 73 ASP A O 1
ATOM 553 N N . GLY A 1 74 ? 3.700 -7.172 10.887 1.00 85.38 74 GLY A N 1
ATOM 554 C CA . GLY A 1 74 ? 5.068 -7.435 11.328 1.00 85.38 74 GLY A CA 1
ATOM 555 C C . GLY A 1 74 ? 5.749 -6.246 12.014 1.00 85.38 74 GLY A C 1
ATOM 556 O O . GLY A 1 74 ? 6.886 -6.392 12.460 1.00 85.38 74 GLY A O 1
ATOM 557 N N . VAL A 1 75 ? 5.109 -5.071 12.081 1.00 92.94 75 VAL A N 1
ATOM 558 C CA . VAL A 1 75 ? 5.637 -3.906 12.801 1.00 92.94 75 VAL A CA 1
ATOM 559 C C . VAL A 1 75 ? 5.482 -4.130 14.313 1.00 92.94 75 VAL A C 1
ATOM 561 O O . VAL A 1 75 ? 4.356 -4.319 14.785 1.00 92.94 75 VAL A O 1
ATOM 564 N N . PRO A 1 76 ? 6.582 -4.099 15.092 1.00 94.50 76 PRO A N 1
ATOM 565 C CA . PRO A 1 76 ? 6.519 -4.173 16.551 1.00 94.50 76 PRO A CA 1
ATOM 566 C C . PRO A 1 76 ? 5.679 -3.038 17.149 1.00 94.50 76 PRO A C 1
ATOM 568 O O . PRO A 1 76 ? 5.757 -1.905 16.678 1.00 94.50 76 PRO A O 1
ATOM 571 N N . ASP A 1 77 ? 4.951 -3.300 18.239 1.00 95.31 77 ASP A N 1
ATOM 572 C CA . ASP A 1 77 ? 4.112 -2.284 18.906 1.00 95.31 77 ASP A CA 1
ATOM 573 C C . ASP A 1 77 ? 4.898 -1.040 19.354 1.00 95.31 77 ASP A C 1
ATOM 575 O O . ASP A 1 77 ? 4.372 0.072 19.337 1.00 95.31 77 ASP A O 1
ATOM 579 N N . ALA A 1 78 ? 6.183 -1.203 19.681 1.00 94.00 78 ALA A N 1
ATOM 580 C CA . ALA A 1 78 ? 7.082 -0.099 20.020 1.00 94.00 78 ALA A CA 1
ATOM 581 C C . ALA A 1 78 ? 7.298 0.905 18.866 1.00 94.00 78 ALA A C 1
ATOM 583 O O . ALA A 1 78 ? 7.724 2.029 19.113 1.00 94.00 78 ALA A O 1
ATOM 584 N N . PHE A 1 79 ? 6.996 0.514 17.624 1.00 93.88 79 PHE A N 1
ATOM 585 C CA . PHE A 1 79 ? 7.095 1.345 16.419 1.00 93.88 79 PHE A CA 1
ATOM 586 C C . PHE A 1 79 ? 5.728 1.634 15.783 1.00 93.88 79 PHE A C 1
ATOM 588 O O . PHE A 1 79 ? 5.649 2.025 14.621 1.00 93.88 79 PHE A O 1
ATOM 595 N N . ALA A 1 80 ? 4.643 1.420 16.523 1.00 94.50 80 ALA A N 1
ATOM 596 C CA . ALA A 1 80 ? 3.286 1.705 16.083 1.00 94.50 80 ALA A CA 1
ATOM 597 C C . ALA A 1 80 ? 2.579 2.634 17.070 1.00 94.50 80 ALA A C 1
ATOM 599 O O . ALA A 1 80 ? 3.029 2.811 18.204 1.00 94.50 80 ALA A O 1
ATOM 600 N N . ALA A 1 81 ? 1.453 3.206 16.639 1.00 94.00 81 ALA A N 1
ATOM 601 C CA . ALA A 1 81 ? 0.672 4.147 17.426 1.00 94.00 81 ALA A CA 1
ATOM 602 C C . ALA A 1 81 ? 0.449 3.634 18.868 1.00 94.00 81 ALA A C 1
ATOM 604 O O . ALA A 1 81 ? 0.085 2.468 19.051 1.00 94.00 81 ALA A O 1
ATOM 605 N N . PRO A 1 82 ? 0.662 4.492 19.883 1.00 91.25 82 PRO A N 1
ATOM 606 C CA . PRO A 1 82 ? 0.890 5.938 19.785 1.00 91.25 82 PRO A CA 1
ATOM 607 C C . PRO A 1 82 ? 2.352 6.345 19.507 1.00 91.25 82 PRO A C 1
ATOM 609 O O . PRO A 1 82 ? 2.640 7.538 19.448 1.00 91.25 82 PRO A O 1
ATOM 612 N N . ASN A 1 83 ? 3.263 5.385 19.339 1.00 90.19 83 ASN A N 1
ATOM 613 C CA . ASN A 1 83 ? 4.674 5.637 19.057 1.00 90.19 83 ASN A CA 1
ATOM 614 C C . ASN A 1 83 ? 4.914 5.985 17.580 1.00 90.19 83 ASN A C 1
ATOM 616 O O . ASN A 1 83 ? 4.086 5.714 16.705 1.00 90.19 83 ASN A O 1
ATOM 620 N N . PHE A 1 84 ? 6.082 6.565 17.311 1.00 86.00 84 PHE A N 1
ATOM 621 C CA . PHE A 1 84 ? 6.529 6.895 15.961 1.00 86.00 84 PHE A CA 1
ATOM 622 C C . PHE A 1 84 ? 7.068 5.671 15.222 1.00 86.00 84 PHE A C 1
ATOM 624 O O . PHE A 1 84 ? 7.695 4.791 15.816 1.00 86.00 84 PHE A O 1
ATOM 631 N N . PHE A 1 85 ? 6.862 5.652 13.906 1.00 90.06 85 PHE A N 1
ATOM 632 C CA . PHE A 1 85 ? 7.419 4.629 13.034 1.00 90.06 85 PHE A CA 1
ATOM 633 C C . PHE A 1 85 ? 8.735 5.118 12.408 1.00 90.06 85 PHE A C 1
ATOM 635 O O . PHE A 1 85 ? 8.767 6.211 11.845 1.00 90.06 85 PHE A O 1
ATOM 642 N N . PRO A 1 86 ? 9.823 4.329 12.433 1.00 90.62 86 PRO A N 1
ATOM 643 C CA . PRO A 1 86 ? 11.046 4.686 11.723 1.00 90.62 86 PRO A CA 1
ATOM 644 C C . PRO A 1 86 ? 10.849 4.585 10.203 1.00 90.62 86 PRO A C 1
ATOM 646 O O . PRO A 1 86 ? 10.721 3.489 9.659 1.00 90.62 86 PRO A O 1
ATOM 649 N N . ALA A 1 87 ? 10.894 5.714 9.491 1.00 87.81 87 ALA A N 1
ATOM 650 C CA . ALA A 1 87 ? 10.744 5.794 8.030 1.00 87.81 87 ALA A CA 1
ATOM 651 C C . ALA A 1 87 ? 11.569 4.770 7.223 1.00 87.81 87 ALA A C 1
ATOM 653 O O . ALA A 1 87 ? 11.133 4.307 6.167 1.00 87.81 87 ALA A O 1
ATOM 654 N N . ASN A 1 88 ? 12.762 4.414 7.709 1.00 91.38 88 ASN A N 1
ATOM 655 C CA . ASN A 1 88 ? 13.687 3.484 7.063 1.00 91.38 88 ASN A CA 1
ATOM 656 C C . ASN A 1 88 ? 13.577 2.031 7.565 1.00 91.38 88 ASN A C 1
ATOM 658 O O . ASN A 1 88 ? 14.410 1.209 7.187 1.00 91.38 88 ASN A O 1
ATOM 662 N N . PHE A 1 89 ? 12.582 1.677 8.385 1.00 94.19 89 PHE A N 1
ATOM 663 C CA . PHE A 1 89 ? 12.432 0.326 8.948 1.00 94.19 89 PHE A CA 1
ATOM 664 C C . PHE A 1 89 ? 12.414 -0.761 7.861 1.00 94.19 89 PHE A C 1
ATOM 666 O O . PHE A 1 89 ? 13.094 -1.783 7.973 1.00 94.19 89 PHE A O 1
ATOM 673 N N . PHE A 1 90 ? 11.693 -0.519 6.763 1.00 95.50 90 PHE A N 1
ATOM 674 C CA . PHE A 1 90 ? 11.622 -1.429 5.614 1.00 95.50 90 PHE A CA 1
ATOM 675 C C . PHE A 1 90 ? 12.803 -1.303 4.644 1.00 95.50 90 PHE A C 1
ATOM 677 O O . PHE A 1 90 ? 12.837 -1.980 3.617 1.00 95.50 90 PHE A O 1
ATOM 684 N N . ASN A 1 91 ? 13.814 -0.506 4.978 1.00 95.31 91 ASN A N 1
ATOM 685 C CA . ASN A 1 91 ? 15.122 -0.570 4.343 1.00 95.31 91 ASN A CA 1
ATOM 686 C C . ASN A 1 91 ? 16.156 -1.255 5.252 1.00 95.31 91 ASN A C 1
ATOM 688 O O . ASN A 1 91 ? 16.916 -2.083 4.765 1.00 95.31 91 ASN A O 1
ATOM 692 N N . SER A 1 92 ? 16.135 -0.979 6.560 1.00 93.12 92 SER A N 1
ATOM 693 C CA . SER A 1 92 ? 17.175 -1.396 7.514 1.00 93.12 92 SER A CA 1
ATOM 694 C C . SER A 1 92 ? 16.827 -2.652 8.324 1.00 93.12 92 SER A C 1
ATOM 696 O O . SER A 1 92 ? 17.634 -3.571 8.410 1.00 93.12 92 SER A O 1
ATOM 698 N N . ASN A 1 93 ? 15.638 -2.713 8.933 1.00 93.19 93 ASN A N 1
ATOM 699 C CA . ASN A 1 93 ? 15.261 -3.760 9.897 1.00 93.19 93 ASN A CA 1
ATOM 700 C C . ASN A 1 93 ? 14.562 -4.948 9.233 1.00 93.19 93 ASN A C 1
ATOM 702 O O . ASN A 1 93 ? 14.744 -6.093 9.638 1.00 93.19 93 ASN A O 1
ATOM 706 N N . SER A 1 94 ? 13.758 -4.678 8.204 1.00 94.50 94 SER A N 1
ATOM 707 C CA . SER A 1 94 ? 13.116 -5.702 7.382 1.00 94.50 94 SER A CA 1
ATOM 708 C C . SER A 1 94 ? 13.332 -5.366 5.901 1.00 94.50 94 SER A C 1
ATOM 710 O O . SER A 1 94 ? 12.398 -4.889 5.241 1.00 94.50 94 SER A O 1
ATOM 712 N N . PRO A 1 95 ? 14.572 -5.539 5.389 1.00 95.00 95 PRO A N 1
ATOM 713 C CA . PRO A 1 95 ? 15.019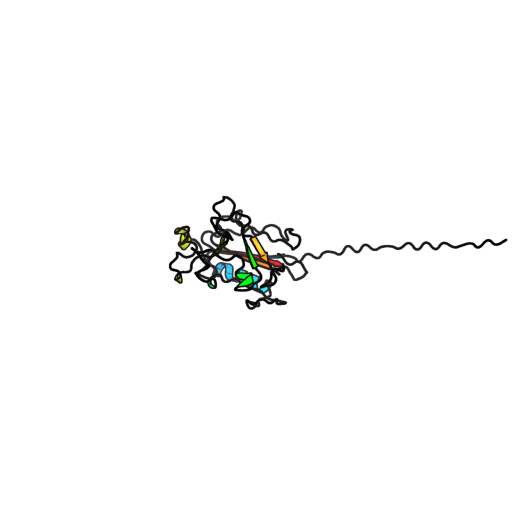 -4.935 4.140 1.00 95.00 95 PRO A CA 1
ATOM 714 C C . PRO A 1 95 ? 14.155 -5.338 2.950 1.00 95.00 95 PRO A C 1
ATOM 716 O O . PRO A 1 95 ? 14.123 -6.498 2.542 1.00 95.00 95 PRO A O 1
ATOM 719 N N . ARG A 1 96 ? 13.467 -4.347 2.388 1.00 96.12 96 ARG A N 1
ATOM 720 C CA . ARG A 1 96 ? 12.691 -4.387 1.144 1.00 96.12 96 ARG A CA 1
ATOM 721 C C . ARG A 1 96 ? 13.041 -3.242 0.196 1.00 96.12 96 ARG A C 1
ATOM 723 O O . ARG A 1 96 ? 12.496 -3.207 -0.900 1.00 96.12 96 ARG A O 1
ATOM 730 N N . GLY A 1 97 ? 13.957 -2.360 0.599 1.00 95.50 97 GLY A N 1
ATOM 731 C CA . GLY A 1 97 ? 14.452 -1.283 -0.253 1.00 95.50 97 GLY A CA 1
ATOM 732 C C . GLY A 1 97 ? 13.477 -0.124 -0.374 1.00 95.50 97 GLY A C 1
ATOM 733 O O . GLY A 1 97 ? 13.347 0.433 -1.454 1.00 95.50 97 GLY A O 1
ATOM 734 N N . VAL A 1 98 ? 12.758 0.213 0.699 1.00 94.94 98 VAL A N 1
ATOM 735 C CA . VAL A 1 98 ? 11.810 1.329 0.689 1.00 94.94 98 VAL A CA 1
ATOM 736 C C . VAL A 1 98 ? 11.958 2.204 1.925 1.00 94.94 98 VAL A C 1
ATOM 738 O O . VAL A 1 98 ? 12.120 1.700 3.039 1.00 94.94 98 VAL A O 1
ATOM 741 N N . ILE A 1 99 ? 11.899 3.515 1.707 1.00 93.06 99 ILE A N 1
ATOM 742 C CA . ILE A 1 99 ? 11.824 4.536 2.752 1.00 93.06 99 ILE A CA 1
ATOM 743 C C . ILE A 1 99 ? 10.547 5.348 2.532 1.00 93.06 99 ILE A C 1
ATOM 745 O O . ILE A 1 99 ? 10.264 5.784 1.414 1.00 93.06 99 ILE A O 1
ATOM 749 N N . PHE A 1 100 ? 9.781 5.534 3.606 1.00 91.31 100 PHE A N 1
ATOM 750 C CA . PHE A 1 100 ? 8.539 6.305 3.606 1.00 91.31 100 PHE A CA 1
ATOM 751 C C . PHE A 1 100 ? 8.776 7.716 4.139 1.00 91.31 100 PHE A C 1
ATOM 753 O O . PHE A 1 100 ? 9.546 7.909 5.075 1.00 91.31 100 PHE A O 1
ATOM 760 N N . GLY A 1 101 ? 8.091 8.708 3.580 1.00 85.38 101 GLY A N 1
ATOM 761 C CA . GLY A 1 101 ? 8.215 10.091 4.021 1.00 85.38 101 GLY A CA 1
ATOM 762 C C . GLY A 1 101 ? 6.999 10.946 3.695 1.00 85.38 101 GLY A C 1
ATOM 763 O O . GLY A 1 101 ? 5.970 10.473 3.215 1.00 85.38 101 GLY A O 1
ATOM 764 N N . SER A 1 102 ? 7.123 12.239 3.973 1.00 80.69 102 SER A N 1
ATOM 765 C CA . SER A 1 102 ? 6.147 13.250 3.586 1.00 80.69 102 SER A CA 1
ATOM 766 C C . SER A 1 102 ? 6.871 14.568 3.310 1.00 80.69 102 SER A C 1
ATOM 768 O O . SER A 1 102 ? 7.799 14.898 4.047 1.00 80.69 102 SER A O 1
ATOM 770 N N . PRO A 1 103 ? 6.468 15.344 2.289 1.00 71.94 103 PRO A N 1
ATOM 771 C CA . PRO A 1 103 ? 6.980 16.699 2.088 1.00 71.94 103 PRO A CA 1
ATOM 772 C C . PRO A 1 103 ? 6.487 17.698 3.151 1.00 71.94 103 PRO A C 1
ATOM 774 O O . PRO A 1 103 ? 6.973 18.825 3.191 1.00 71.94 103 PRO A O 1
ATOM 777 N N . ALA A 1 104 ? 5.512 17.325 3.987 1.00 63.53 104 ALA A N 1
ATOM 778 C CA . ALA A 1 104 ? 4.986 18.186 5.040 1.00 63.53 104 ALA A CA 1
ATOM 779 C C . ALA A 1 104 ? 5.921 18.260 6.256 1.00 63.53 104 ALA A C 1
ATOM 781 O O . ALA A 1 104 ? 6.554 17.271 6.619 1.00 63.53 104 ALA A O 1
ATOM 782 N N . SER A 1 105 ? 5.951 19.417 6.925 1.00 54.28 105 SER A N 1
ATOM 783 C CA . SER A 1 105 ? 6.717 19.629 8.157 1.00 54.28 105 SER A CA 1
ATOM 784 C C . SER A 1 105 ? 6.249 18.711 9.288 1.00 54.28 105 SER A C 1
ATOM 786 O O . SER A 1 105 ? 5.055 18.429 9.414 1.00 54.28 105 SER A O 1
ATOM 788 N N . ASN A 1 106 ? 7.194 18.271 10.114 1.00 55.03 106 ASN A N 1
ATOM 789 C CA . ASN A 1 106 ? 6.984 17.350 11.230 1.00 55.03 106 ASN A CA 1
ATOM 790 C C . ASN A 1 106 ? 5.869 17.824 12.182 1.00 55.03 106 ASN A C 1
ATOM 792 O O . ASN A 1 106 ? 5.828 18.994 12.566 1.00 55.03 106 ASN A O 1
ATOM 796 N N . VAL A 1 107 ? 4.989 16.913 12.608 1.00 54.09 107 VAL A N 1
ATOM 797 C CA . VAL A 1 107 ? 4.084 17.142 13.746 1.00 54.09 107 VAL A CA 1
ATOM 798 C C . VAL A 1 107 ? 4.800 16.735 15.035 1.00 54.09 107 VAL A C 1
ATOM 800 O O . VAL A 1 107 ? 4.880 15.552 15.365 1.00 54.09 107 VAL A O 1
ATOM 803 N N . GLY A 1 108 ? 5.294 17.715 15.794 1.00 57.09 108 GLY A N 1
ATOM 804 C CA . GLY A 1 108 ? 6.025 17.478 17.046 1.00 57.09 108 GLY A CA 1
ATOM 805 C C . GLY A 1 108 ? 7.500 17.118 16.825 1.00 57.09 108 GLY A C 1
ATOM 806 O O . GLY A 1 108 ? 8.124 17.606 15.888 1.00 57.09 108 GLY A O 1
ATOM 807 N N . ASN A 1 109 ? 8.070 16.275 17.694 1.00 51.31 109 ASN A N 1
ATOM 808 C CA . ASN A 1 109 ? 9.450 15.768 17.588 1.00 51.31 109 ASN A CA 1
ATOM 809 C C . ASN A 1 109 ? 9.594 14.579 16.617 1.00 51.31 109 ASN A C 1
ATOM 811 O O . ASN A 1 109 ? 10.614 13.890 16.631 1.00 51.31 109 ASN A O 1
ATOM 815 N N . ASP A 1 110 ? 8.563 14.323 15.813 1.00 53.97 110 ASP A N 1
ATOM 816 C CA . ASP A 1 110 ? 8.533 13.237 14.849 1.00 53.97 110 ASP A CA 1
ATOM 817 C C . ASP A 1 110 ? 9.593 13.455 13.761 1.00 53.97 110 ASP A C 1
ATOM 819 O O . ASP A 1 110 ? 9.757 14.561 13.248 1.00 53.97 110 ASP A O 1
ATOM 823 N N . THR A 1 111 ? 10.319 12.399 13.406 1.00 55.06 111 THR A N 1
ATOM 824 C CA . THR A 1 111 ? 11.297 12.433 12.305 1.00 55.06 111 THR A CA 1
ATOM 825 C C . THR A 1 111 ? 10.690 11.969 10.984 1.00 55.06 111 THR A C 1
ATOM 827 O O . THR A 1 111 ? 11.288 12.189 9.932 1.00 55.06 111 THR A O 1
ATOM 830 N N . SER A 1 112 ? 9.483 11.391 11.014 1.00 65.38 112 SER A N 1
ATOM 831 C CA . SER A 1 112 ? 8.677 11.147 9.827 1.00 65.38 112 SER A CA 1
ATOM 832 C C . SER A 1 112 ? 7.197 11.206 10.169 1.00 65.38 112 SER A C 1
ATOM 834 O O . SER A 1 112 ? 6.715 10.364 10.907 1.00 65.38 112 SER A O 1
ATOM 836 N N . ASN A 1 113 ? 6.438 12.090 9.517 1.00 78.88 113 ASN A N 1
ATOM 837 C CA . ASN A 1 113 ? 4.971 12.142 9.614 1.00 78.88 113 ASN A CA 1
ATOM 838 C C . ASN A 1 113 ? 4.257 10.825 9.217 1.00 78.88 113 ASN A C 1
ATOM 840 O O . ASN A 1 113 ? 3.037 10.789 9.132 1.00 78.88 113 ASN A O 1
ATOM 844 N N . PHE A 1 114 ? 4.988 9.754 8.922 1.00 87.50 114 PHE A N 1
ATOM 845 C CA . PHE A 1 114 ? 4.486 8.433 8.611 1.00 87.50 114 PHE A CA 1
ATOM 846 C C . PHE A 1 114 ? 4.228 7.625 9.890 1.00 87.50 114 PHE A C 1
ATOM 848 O O . PHE A 1 114 ? 5.120 7.445 10.715 1.00 87.50 114 PHE A O 1
ATOM 855 N N . ILE A 1 115 ? 3.016 7.094 10.036 1.00 90.50 115 ILE A N 1
ATOM 856 C CA . ILE A 1 115 ? 2.589 6.337 11.216 1.00 90.50 115 ILE A CA 1
ATOM 857 C C . ILE A 1 115 ? 1.954 5.005 10.827 1.00 90.50 115 ILE A C 1
ATOM 859 O O . ILE A 1 115 ? 1.335 4.877 9.772 1.00 90.50 115 ILE A O 1
ATOM 863 N N . VAL A 1 116 ? 2.063 4.028 11.727 1.00 95.00 116 VAL A N 1
ATOM 864 C CA . VAL A 1 116 ? 1.422 2.710 11.629 1.00 95.00 116 VAL A CA 1
ATOM 865 C C . VAL A 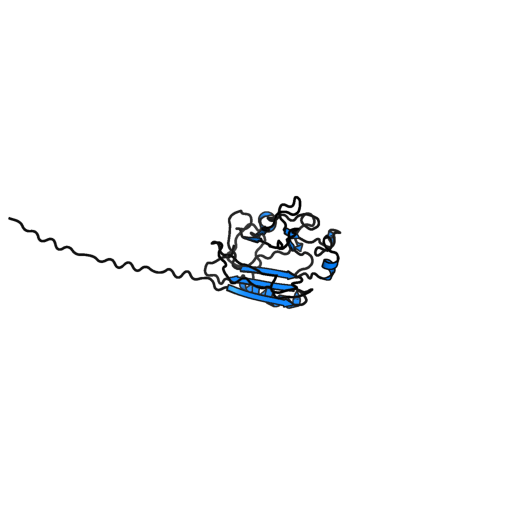1 116 ? 0.447 2.558 12.794 1.00 95.00 116 VAL A C 1
ATOM 867 O O . VAL A 1 116 ? 0.763 2.949 13.917 1.00 95.00 116 VAL A O 1
ATOM 870 N N . SER A 1 117 ? -0.752 2.028 12.555 1.00 96.69 117 SER A N 1
ATOM 871 C CA . SER A 1 117 ? -1.771 1.899 13.597 1.00 96.69 117 SER A CA 1
ATOM 872 C C . SER A 1 117 ? -1.416 0.830 14.628 1.00 96.69 117 SER A C 1
ATOM 874 O O . SER A 1 117 ? -0.664 -0.107 14.356 1.00 96.69 117 SER A O 1
ATOM 876 N N . ALA A 1 118 ? -2.007 0.940 15.814 1.00 96.88 118 ALA A N 1
ATOM 877 C CA . ALA A 1 118 ? -1.887 -0.056 16.869 1.00 96.88 118 ALA A CA 1
ATOM 878 C C . ALA A 1 118 ? -2.444 -1.431 16.457 1.00 96.88 118 ALA A C 1
ATOM 880 O O . ALA A 1 118 ? -3.253 -1.526 15.528 1.00 96.88 118 ALA A O 1
ATOM 881 N N . SER A 1 119 ? -2.006 -2.460 17.182 1.00 96.06 119 SER A N 1
ATOM 882 C CA . SER A 1 119 ? -2.607 -3.792 17.199 1.00 96.06 119 SER A CA 1
ATOM 883 C C . SER A 1 119 ? -3.481 -3.930 18.446 1.00 96.06 119 SER A C 1
ATOM 885 O O . SER A 1 119 ? -3.274 -3.214 19.427 1.00 96.06 119 SER A O 1
ATOM 887 N N . THR A 1 120 ? -4.407 -4.885 18.457 1.00 94.56 120 THR A N 1
ATOM 888 C CA . THR A 1 120 ? -5.215 -5.199 19.643 1.00 94.56 120 THR A CA 1
ATOM 889 C C . THR A 1 120 ? -4.328 -5.577 20.836 1.00 94.56 120 THR A C 1
ATOM 891 O O . THR A 1 120 ? -4.627 -5.212 21.973 1.00 94.56 120 THR A O 1
ATOM 894 N N . ALA A 1 121 ? -3.202 -6.256 20.589 1.00 94.50 121 ALA A N 1
ATOM 895 C CA . ALA A 1 121 ? -2.281 -6.704 21.633 1.00 94.50 121 ALA A CA 1
ATOM 896 C C . ALA A 1 121 ? -1.572 -5.551 22.366 1.00 94.50 121 ALA A C 1
ATOM 898 O O . ALA A 1 121 ? -1.145 -5.727 23.506 1.00 94.50 121 ALA A O 1
ATOM 899 N N . SER A 1 122 ? -1.479 -4.367 21.752 1.00 95.12 122 SER A N 1
ATOM 900 C CA . SER A 1 122 ? -0.788 -3.217 22.343 1.00 95.12 122 SER A CA 1
ATOM 901 C C . SER A 1 122 ? -1.606 -2.482 23.412 1.00 95.12 122 SER A C 1
ATOM 903 O O . SER A 1 122 ? -1.077 -1.603 24.092 1.00 95.12 122 SER A O 1
ATOM 905 N N . GLY A 1 123 ? -2.907 -2.778 23.530 1.00 95.06 123 GLY A N 1
ATOM 906 C CA . GLY A 1 123 ? -3.835 -2.040 24.395 1.00 95.06 123 GLY A CA 1
ATOM 907 C C . GLY A 1 123 ? -4.194 -0.636 23.887 1.00 95.06 123 GLY A C 1
ATOM 908 O O . GLY A 1 123 ? -4.969 0.067 24.532 1.00 95.06 123 GLY A O 1
ATOM 909 N N . THR A 1 124 ? -3.668 -0.218 22.730 1.00 96.75 124 THR A N 1
ATOM 910 C CA . THR A 1 124 ? -4.047 1.028 22.049 1.00 96.75 124 THR A CA 1
ATOM 911 C C . THR A 1 124 ? -5.103 0.744 20.985 1.00 96.75 124 THR A C 1
ATOM 913 O O . THR A 1 124 ? -5.061 -0.280 20.310 1.00 96.75 124 THR A O 1
ATOM 916 N N . ALA A 1 125 ? -6.053 1.664 20.802 1.00 96.56 125 ALA A N 1
ATOM 917 C CA . ALA A 1 125 ? -7.108 1.497 19.810 1.00 96.56 125 ALA A CA 1
ATOM 918 C C . ALA A 1 125 ? -6.546 1.339 18.379 1.00 96.56 125 ALA A C 1
ATOM 920 O O . ALA A 1 125 ? -5.783 2.175 17.886 1.00 96.56 125 ALA A O 1
ATOM 921 N N . VAL A 1 126 ? -6.954 0.250 17.725 1.00 96.75 126 VAL A N 1
ATOM 922 C CA . VAL A 1 126 ? -6.531 -0.181 16.381 1.00 96.75 126 VAL A CA 1
ATOM 923 C C . VAL A 1 126 ? -6.980 0.791 15.299 1.00 96.75 126 VAL A C 1
ATOM 925 O O . VAL A 1 126 ? -7.836 1.634 15.547 1.00 96.75 126 VAL A O 1
ATOM 928 N N . ARG A 1 127 ? -6.439 0.670 14.078 1.00 96.25 127 ARG A N 1
ATOM 929 C CA . ARG A 1 127 ? -6.896 1.444 12.902 1.00 96.25 127 ARG A CA 1
ATOM 930 C C . ARG A 1 127 ? -6.992 2.956 13.160 1.00 96.25 127 ARG A C 1
ATOM 932 O O . ARG A 1 127 ? -7.909 3.624 12.702 1.00 96.25 127 ARG A O 1
ATOM 939 N N . PHE A 1 128 ? -6.034 3.483 13.922 1.00 96.00 128 PHE A N 1
ATOM 940 C CA . PHE A 1 128 ? -5.974 4.884 14.347 1.00 96.00 128 PHE A CA 1
ATOM 941 C C . PHE A 1 128 ? -7.159 5.350 15.209 1.00 96.00 128 PHE A C 1
ATOM 943 O O . PHE A 1 128 ? -7.400 6.550 15.332 1.00 96.00 128 PHE A O 1
ATOM 950 N N . GLY A 1 129 ? -7.848 4.426 15.884 1.00 96.44 129 GLY A N 1
ATOM 951 C CA . GLY A 1 129 ? -8.886 4.728 16.869 1.00 96.44 129 GLY A CA 1
ATOM 952 C C . GLY A 1 129 ? -8.401 5.624 18.014 1.00 96.44 129 GLY A C 1
ATOM 953 O O . GLY A 1 129 ? -9.183 6.353 18.615 1.00 96.44 129 GLY A O 1
ATOM 954 N N . ASN A 1 130 ? -7.092 5.618 18.286 1.00 94.00 130 ASN A N 1
ATOM 955 C CA . ASN A 1 130 ? -6.446 6.504 19.252 1.00 94.00 130 ASN A CA 1
ATOM 956 C C . ASN A 1 130 ? -6.365 7.970 18.780 1.00 94.00 130 ASN A C 1
ATOM 958 O O . ASN A 1 130 ? -6.116 8.851 19.596 1.00 94.00 130 ASN A O 1
ATOM 962 N N . ILE A 1 131 ? -6.533 8.224 17.477 1.00 91.88 131 ILE A N 1
ATOM 963 C CA . ILE A 1 131 ? -6.620 9.564 16.878 1.00 91.88 131 ILE A CA 1
ATOM 964 C C . ILE A 1 131 ? -8.089 9.982 16.762 1.00 91.88 131 ILE A C 1
ATOM 966 O O . ILE A 1 131 ? -8.441 11.098 17.133 1.00 91.88 131 ILE A O 1
ATOM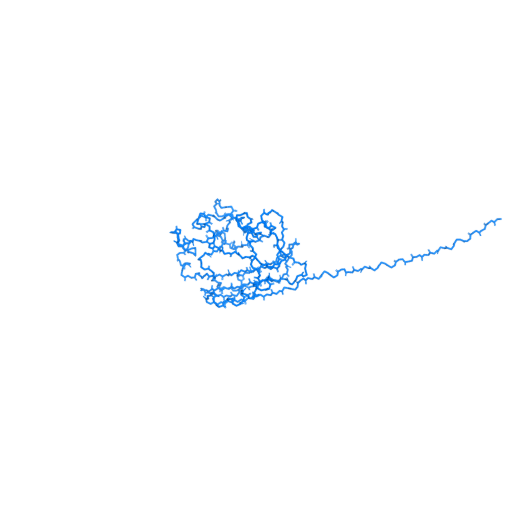 970 N N . ASN A 1 132 ? -8.947 9.086 16.268 1.00 93.75 132 ASN A N 1
ATOM 971 C CA . ASN A 1 132 ? -10.393 9.277 16.238 1.00 93.75 132 ASN A CA 1
ATOM 972 C C . ASN A 1 132 ? -11.099 7.936 16.449 1.00 93.75 132 ASN A C 1
ATOM 974 O O . ASN A 1 132 ? -10.953 7.020 15.642 1.00 93.75 132 ASN A O 1
ATOM 978 N N . ALA A 1 133 ? -11.908 7.843 17.505 1.00 96.62 133 ALA A N 1
ATOM 979 C CA . ALA A 1 133 ? -12.593 6.613 17.886 1.00 96.62 133 ALA A CA 1
ATOM 980 C C . ALA A 1 133 ? -13.497 6.035 16.777 1.00 96.62 133 ALA A C 1
ATOM 982 O O . ALA A 1 133 ? -13.683 4.818 16.735 1.00 96.62 133 ALA A O 1
ATOM 983 N N . SER A 1 134 ? -14.025 6.861 15.862 1.00 96.50 134 SER A N 1
ATOM 984 C CA . SER A 1 134 ? -14.851 6.379 14.746 1.00 96.50 134 SER A CA 1
ATOM 985 C C . SER A 1 134 ? -14.059 5.594 13.693 1.00 96.50 134 SER A C 1
ATOM 987 O O . SER A 1 134 ? -14.633 4.782 12.974 1.00 96.50 134 SER A O 1
ATOM 989 N N . TYR A 1 135 ? -12.740 5.772 13.601 1.00 96.12 135 TYR A N 1
ATOM 990 C CA . TYR A 1 135 ? -11.927 5.086 12.591 1.00 96.12 135 TYR A CA 1
ATOM 991 C C . TYR A 1 135 ? -11.919 3.566 12.774 1.00 96.12 135 TYR A C 1
ATOM 993 O O . TYR A 1 135 ? -11.944 2.826 11.792 1.00 96.12 135 TYR A O 1
ATOM 1001 N N . SER A 1 136 ? -12.001 3.086 14.017 1.00 95.81 136 SER A N 1
ATOM 1002 C CA . SER A 1 136 ? -12.105 1.655 14.322 1.00 95.81 136 SER A CA 1
ATOM 1003 C C . SER A 1 136 ? -13.386 0.998 13.795 1.00 95.81 136 SER A C 1
ATOM 1005 O O . SER A 1 136 ? -13.435 -0.225 13.700 1.00 95.81 136 SER A O 1
ATOM 1007 N N . SER A 1 137 ? -14.439 1.750 13.471 1.00 94.31 137 SER A N 1
ATOM 1008 C CA . SER A 1 137 ? -15.655 1.192 12.861 1.00 94.31 137 SER A CA 1
ATOM 1009 C C . SER A 1 137 ? -15.736 1.423 11.352 1.00 94.31 137 SER A C 1
ATOM 1011 O O . SER A 1 137 ? -16.455 0.692 10.676 1.00 94.31 137 SER A O 1
ATOM 1013 N N . ILE A 1 138 ? -14.990 2.396 10.828 1.00 95.44 138 ILE A N 1
ATOM 1014 C CA . ILE A 1 138 ? -15.044 2.829 9.426 1.00 95.44 138 ILE A CA 1
ATOM 1015 C C . ILE A 1 138 ? -13.942 2.174 8.586 1.00 95.44 138 ILE A C 1
ATOM 1017 O O . ILE A 1 138 ? -14.226 1.550 7.561 1.00 95.44 138 ILE A O 1
ATOM 1021 N N . PHE A 1 139 ? -12.684 2.264 9.026 1.00 96.56 139 PHE A N 1
ATOM 1022 C CA . PHE A 1 139 ? -11.562 1.789 8.225 1.00 96.56 139 PHE A CA 1
ATOM 1023 C C . PHE A 1 139 ? -11.532 0.265 8.139 1.00 96.56 139 PHE A C 1
ATOM 1025 O O . PHE A 1 139 ? -11.590 -0.446 9.144 1.00 96.56 139 PHE A O 1
ATOM 1032 N N . GLN A 1 140 ? -11.382 -0.239 6.919 1.00 95.81 140 GLN A N 1
ATOM 1033 C CA . GLN A 1 140 ? -11.176 -1.654 6.625 1.00 95.81 140 GLN A CA 1
ATOM 1034 C C . GLN A 1 140 ? -9.686 -1.967 6.485 1.00 95.81 140 GLN A C 1
ATOM 1036 O O . GLN A 1 140 ? -8.868 -1.075 6.282 1.00 95.81 140 GLN A O 1
ATOM 1041 N N . THR A 1 141 ? -9.333 -3.249 6.548 1.00 95.38 141 THR A N 1
ATOM 1042 C CA . THR A 1 141 ? -7.965 -3.734 6.309 1.00 95.38 141 THR A CA 1
ATOM 1043 C C . THR A 1 141 ? -7.972 -4.765 5.185 1.00 95.38 141 THR A C 1
ATOM 1045 O O . THR A 1 141 ? -8.924 -5.533 5.050 1.00 95.38 141 THR A O 1
ATOM 1048 N N . PHE A 1 142 ? -6.924 -4.774 4.358 1.00 95.56 142 PHE A N 1
ATOM 1049 C CA . PHE A 1 142 ? -6.726 -5.844 3.374 1.00 95.56 142 PHE A CA 1
ATOM 1050 C C . PHE A 1 142 ? -6.189 -7.109 4.049 1.00 95.56 142 PHE A C 1
ATOM 1052 O O . PHE A 1 142 ? -6.771 -8.182 3.925 1.00 95.56 142 PHE A O 1
ATOM 1059 N N . SER A 1 143 ? -5.109 -6.950 4.813 1.00 91.56 143 SER A N 1
ATOM 1060 C CA . SER A 1 143 ? -4.652 -7.904 5.816 1.00 91.56 143 SER A CA 1
ATOM 1061 C C . SER A 1 143 ? -4.835 -7.255 7.180 1.00 91.56 143 SER A C 1
ATOM 1063 O O . SER A 1 143 ? -4.303 -6.169 7.417 1.00 91.56 143 SER A O 1
ATOM 1065 N N . SER A 1 144 ? -5.634 -7.881 8.042 1.00 89.81 144 SER A N 1
ATOM 1066 C CA . SER A 1 144 ? -5.809 -7.414 9.414 1.00 89.81 144 SER A CA 1
ATOM 1067 C C . SER A 1 144 ? -4.508 -7.596 10.182 1.00 89.81 144 SER A C 1
ATOM 1069 O O . SER A 1 144 ? -3.955 -8.692 10.151 1.00 89.81 144 SER A O 1
ATOM 1071 N N . GLU A 1 145 ? -4.063 -6.606 10.938 1.00 92.06 145 GLU A N 1
ATOM 1072 C CA . GLU A 1 145 ? -4.849 -5.569 11.611 1.00 92.06 145 GLU A CA 1
ATOM 1073 C C . GLU A 1 145 ? -4.388 -4.132 11.337 1.00 92.06 145 GLU A C 1
ATOM 1075 O O . GLU A 1 145 ? -5.173 -3.190 11.500 1.00 92.06 145 GLU A O 1
ATOM 1080 N N . ARG A 1 146 ? -3.128 -3.932 10.947 1.00 95.88 146 ARG A N 1
ATOM 1081 C CA . ARG A 1 146 ? -2.540 -2.593 10.927 1.00 95.88 146 ARG A CA 1
ATOM 1082 C C . ARG A 1 146 ? -2.771 -1.839 9.623 1.00 95.88 146 ARG A C 1
ATOM 1084 O O . ARG A 1 146 ? -2.706 -2.381 8.523 1.00 95.88 146 ARG A O 1
ATOM 1091 N N . LEU A 1 147 ? -2.951 -0.532 9.776 1.00 96.06 147 LEU A N 1
ATOM 1092 C CA . LEU A 1 147 ? -2.975 0.466 8.713 1.00 96.06 147 LEU A CA 1
ATOM 1093 C C . LEU A 1 147 ? -1.739 1.356 8.800 1.00 96.06 147 LEU A C 1
ATOM 1095 O O . LEU A 1 147 ? -1.069 1.412 9.831 1.00 96.06 147 LEU A O 1
ATOM 1099 N N . PHE A 1 148 ? -1.482 2.106 7.736 1.00 94.50 148 PHE A N 1
ATOM 1100 C CA . PHE A 1 148 ? -0.502 3.183 7.733 1.00 94.50 148 PHE A CA 1
ATOM 1101 C C . PHE A 1 148 ? -1.138 4.477 7.237 1.00 94.50 148 PHE A C 1
ATOM 1103 O O . PHE A 1 148 ? -2.112 4.455 6.485 1.00 94.50 148 PHE A O 1
ATOM 1110 N N . ALA A 1 149 ? -0.587 5.607 7.662 1.00 91.62 149 ALA A N 1
ATOM 1111 C CA . ALA A 1 149 ? -1.038 6.922 7.239 1.00 91.62 149 ALA A CA 1
ATOM 1112 C C . ALA A 1 149 ? 0.097 7.941 7.326 1.00 91.62 149 ALA A C 1
ATOM 1114 O O . ALA A 1 149 ? 1.116 7.714 7.979 1.00 91.62 149 ALA A O 1
ATOM 1115 N N . VAL A 1 150 ? -0.117 9.096 6.699 1.00 88.19 150 VAL A N 1
ATOM 1116 C CA . VAL A 1 150 ? 0.644 10.306 7.003 1.00 88.19 150 VAL A CA 1
ATOM 1117 C C . VAL A 1 150 ? -0.180 11.144 7.972 1.00 88.19 150 VAL A C 1
ATOM 1119 O O . VAL A 1 150 ? -1.333 11.464 7.694 1.00 88.19 150 VAL A O 1
ATOM 1122 N N . ARG A 1 151 ? 0.408 11.502 9.109 1.00 80.69 151 ARG A N 1
ATOM 1123 C CA . ARG A 1 151 ? -0.164 12.402 10.102 1.00 80.69 151 ARG A CA 1
ATOM 1124 C C . ARG A 1 151 ? 0.407 13.797 9.903 1.00 80.69 151 ARG A C 1
ATOM 1126 O O . ARG A 1 151 ? 1.587 14.024 10.138 1.00 80.69 151 ARG A O 1
ATOM 1133 N N . SER A 1 152 ? -0.446 14.743 9.528 1.00 75.19 152 SER A N 1
ATOM 1134 C CA . SER A 1 152 ? -0.092 16.159 9.484 1.00 75.19 152 SER A CA 1
ATOM 1135 C C . SER A 1 152 ? -1.144 17.008 10.191 1.00 75.19 152 SER A C 1
ATOM 1137 O O . SER A 1 152 ? -2.335 16.723 10.113 1.00 75.19 152 SER A O 1
ATOM 1139 N N . THR A 1 153 ? -0.703 18.061 10.880 1.00 68.56 153 THR A N 1
ATOM 1140 C CA . THR A 1 153 ? -1.577 19.115 11.424 1.00 68.56 153 THR A CA 1
ATOM 1141 C C . THR A 1 153 ? -1.791 20.254 10.432 1.00 68.56 153 THR A C 1
ATOM 1143 O O . THR A 1 153 ? -2.560 21.173 10.701 1.00 68.56 153 THR A O 1
ATOM 1146 N N . THR A 1 154 ? -1.102 20.218 9.293 1.00 69.81 154 THR A N 1
ATOM 1147 C CA . THR A 1 154 ? -1.203 21.229 8.245 1.00 69.81 154 THR A CA 1
ATOM 1148 C C . THR A 1 154 ? -2.251 20.783 7.228 1.00 69.81 154 THR A C 1
ATOM 1150 O O . THR A 1 154 ? -2.275 19.628 6.799 1.00 69.81 154 THR A O 1
ATOM 1153 N N . ALA A 1 155 ? -3.137 21.690 6.815 1.00 65.62 155 ALA A N 1
ATOM 1154 C CA . ALA A 1 155 ? -4.090 21.395 5.748 1.00 65.62 155 ALA A CA 1
ATOM 1155 C C . ALA A 1 155 ? -3.356 20.947 4.465 1.00 65.62 155 ALA A C 1
ATOM 1157 O O . ALA A 1 155 ? -2.226 21.363 4.203 1.00 65.62 155 ALA A O 1
ATOM 1158 N N . ASN A 1 156 ? -3.994 20.095 3.656 1.00 62.59 156 ASN A N 1
ATOM 1159 C CA . ASN A 1 156 ? -3.463 19.611 2.369 1.00 62.59 156 ASN A CA 1
ATOM 1160 C C . ASN A 1 156 ? -2.096 18.903 2.445 1.00 62.59 156 ASN A C 1
ATOM 1162 O O . ASN A 1 156 ? -1.361 18.854 1.462 1.00 62.59 156 ASN A O 1
ATOM 1166 N N . SER A 1 157 ? -1.752 18.346 3.605 1.00 72.31 157 SER A N 1
ATOM 1167 C CA . SER A 1 157 ? -0.429 17.765 3.871 1.00 72.31 157 SER A CA 1
ATOM 1168 C C . SER A 1 157 ? -0.436 16.238 3.991 1.00 72.31 157 SER A C 1
ATOM 1170 O O . SER A 1 157 ? 0.556 15.636 4.399 1.00 72.31 157 SER A O 1
ATOM 1172 N N . ASN A 1 158 ? -1.534 15.597 3.581 1.00 80.88 158 ASN A N 1
ATOM 1173 C CA . ASN A 1 158 ? -1.684 14.140 3.527 1.00 80.88 158 ASN A CA 1
ATOM 1174 C C . ASN A 1 158 ? -0.984 13.570 2.282 1.00 80.88 158 ASN A C 1
ATOM 1176 O O . ASN A 1 158 ? -1.602 12.935 1.430 1.00 80.88 158 ASN A O 1
ATOM 1180 N N . VAL A 1 159 ? 0.312 13.855 2.147 1.00 86.50 159 VAL A N 1
ATOM 1181 C CA . VAL A 1 159 ? 1.142 13.404 1.029 1.00 86.50 159 VAL A CA 1
ATOM 1182 C C . VAL A 1 159 ? 2.157 12.400 1.549 1.00 86.50 159 VAL A C 1
ATOM 1184 O O . VAL A 1 159 ? 3.002 12.744 2.375 1.00 86.50 159 VAL A O 1
ATOM 1187 N N . LEU A 1 160 ? 2.077 11.173 1.036 1.00 88.94 160 LEU A N 1
ATOM 1188 C CA . LEU A 1 160 ? 3.064 10.120 1.243 1.00 88.94 160 LEU A CA 1
ATOM 1189 C C . LEU A 1 160 ? 4.065 10.138 0.090 1.00 88.94 160 LEU A C 1
ATOM 1191 O O . LEU A 1 160 ? 3.675 10.000 -1.069 1.00 88.94 160 LEU A O 1
ATOM 1195 N N . SER A 1 161 ? 5.347 10.284 0.408 1.00 89.75 161 SER A N 1
ATOM 1196 C CA . SER A 1 161 ? 6.437 10.008 -0.522 1.00 89.75 161 SER A CA 1
ATOM 1197 C C . SER A 1 161 ? 7.041 8.640 -0.225 1.00 89.75 161 SER A C 1
ATOM 1199 O O . SER A 1 161 ? 7.169 8.226 0.927 1.00 89.75 161 SER A O 1
ATOM 1201 N N . ILE A 1 162 ? 7.400 7.928 -1.286 1.00 93.12 162 ILE A N 1
ATOM 1202 C CA . ILE A 1 162 ? 8.028 6.612 -1.224 1.00 93.12 162 ILE A CA 1
ATOM 1203 C C . ILE A 1 162 ? 9.264 6.693 -2.105 1.00 93.12 162 ILE A C 1
ATOM 1205 O O . ILE A 1 162 ? 9.175 7.207 -3.215 1.00 93.12 162 ILE A O 1
ATOM 1209 N N . GLN A 1 163 ? 10.399 6.242 -1.583 1.00 93.12 163 GLN A N 1
ATOM 1210 C CA . GLN A 1 163 ? 11.657 6.177 -2.320 1.00 93.12 163 GLN A CA 1
ATOM 1211 C C . GLN A 1 163 ? 12.202 4.758 -2.282 1.00 93.12 163 GLN A C 1
ATOM 1213 O O . GLN A 1 163 ? 12.217 4.129 -1.215 1.00 93.12 163 GLN A O 1
ATOM 1218 N N . PHE A 1 164 ? 12.678 4.280 -3.429 1.00 94.81 164 PHE A N 1
ATOM 1219 C CA . PHE A 1 164 ? 13.220 2.932 -3.564 1.00 94.81 164 PHE A CA 1
ATOM 1220 C C . PHE A 1 164 ? 14.756 2.886 -3.579 1.00 94.81 164 PHE A C 1
ATOM 1222 O O . PHE A 1 164 ? 15.441 3.752 -4.127 1.00 94.81 164 PHE A O 1
ATOM 1229 N N . PHE A 1 165 ? 15.304 1.837 -2.965 1.00 95.31 165 PHE A N 1
ATOM 1230 C CA . PHE A 1 165 ? 16.736 1.610 -2.772 1.00 95.31 165 PHE A CA 1
ATOM 1231 C C . PHE A 1 165 ? 17.092 0.138 -2.988 1.00 95.31 165 PHE A C 1
ATOM 1233 O O . PHE A 1 165 ? 16.244 -0.744 -2.833 1.00 95.31 165 PHE A O 1
ATOM 1240 N N . ILE A 1 166 ? 18.366 -0.159 -3.267 1.00 95.00 166 ILE A N 1
ATOM 1241 C CA . ILE A 1 166 ? 18.865 -1.531 -3.099 1.00 95.00 166 ILE A CA 1
ATOM 1242 C C . ILE A 1 166 ? 18.663 -1.903 -1.618 1.00 95.00 166 ILE A C 1
ATOM 1244 O O . ILE A 1 166 ? 19.171 -1.173 -0.757 1.00 95.00 166 ILE A O 1
ATOM 1248 N N . PRO A 1 167 ? 17.939 -2.997 -1.296 1.00 95.75 167 PRO A N 1
ATOM 1249 C CA . PRO A 1 167 ? 17.553 -3.308 0.078 1.00 95.75 167 PRO A CA 1
ATOM 1250 C C . PRO A 1 167 ? 18.735 -3.313 1.052 1.00 95.75 167 PRO A C 1
ATOM 1252 O O . PRO A 1 167 ? 19.710 -4.029 0.836 1.00 95.75 167 PRO A O 1
ATOM 1255 N N . GLY A 1 168 ? 18.630 -2.542 2.137 1.00 95.88 168 GLY A N 1
ATOM 1256 C CA . GLY A 1 168 ? 19.674 -2.438 3.163 1.00 95.88 168 GLY A CA 1
ATOM 1257 C C . GLY A 1 168 ? 20.756 -1.400 2.868 1.00 95.88 168 GLY A C 1
ATOM 1258 O O . GLY A 1 168 ? 21.721 -1.303 3.620 1.00 95.88 168 GLY A O 1
ATOM 1259 N N . THR A 1 169 ? 20.621 -0.622 1.792 1.00 95.69 169 THR A N 1
ATOM 1260 C CA . THR A 1 169 ? 21.625 0.365 1.373 1.00 95.69 169 THR A CA 1
ATOM 1261 C C . THR A 1 169 ? 21.009 1.750 1.173 1.00 95.69 169 THR A C 1
ATOM 1263 O O . THR A 1 169 ? 19.789 1.905 1.143 1.00 95.69 169 THR A O 1
ATOM 1266 N N . GLY A 1 170 ? 21.861 2.763 1.001 1.00 94.25 170 GLY A N 1
ATOM 1267 C CA . GLY A 1 170 ? 21.460 4.101 0.556 1.00 94.25 170 GLY A CA 1
ATOM 1268 C C . GLY A 1 170 ? 21.520 4.304 -0.962 1.00 94.25 170 GLY A C 1
ATOM 1269 O O . GLY A 1 170 ? 21.431 5.440 -1.411 1.00 94.25 170 GLY A O 1
ATOM 1270 N N . ILE A 1 171 ? 21.711 3.244 -1.757 1.00 94.19 171 ILE A N 1
ATOM 1271 C CA . ILE A 1 171 ? 21.831 3.338 -3.219 1.00 94.19 171 ILE A CA 1
ATOM 1272 C C . ILE A 1 171 ? 20.422 3.356 -3.829 1.00 94.19 171 ILE A C 1
ATOM 1274 O O . ILE A 1 171 ? 19.724 2.347 -3.689 1.00 94.19 171 ILE A O 1
ATOM 1278 N N . PRO A 1 172 ? 19.988 4.444 -4.501 1.00 92.56 172 PRO A N 1
ATOM 1279 C CA . PRO A 1 172 ? 18.678 4.492 -5.142 1.00 92.56 172 PRO A CA 1
ATOM 1280 C C . PRO A 1 172 ? 18.531 3.380 -6.179 1.00 92.56 172 PRO A C 1
ATOM 1282 O O . PRO A 1 172 ? 19.456 3.099 -6.943 1.00 92.56 172 PRO A O 1
ATOM 1285 N N . ALA A 1 173 ? 17.363 2.756 -6.212 1.00 90.38 173 ALA A N 1
ATOM 1286 C CA . ALA A 1 173 ? 17.036 1.710 -7.168 1.00 90.38 173 ALA A CA 1
ATOM 1287 C C . ALA A 1 173 ? 15.629 1.934 -7.686 1.00 90.38 173 ALA A C 1
ATOM 1289 O O . ALA A 1 173 ? 14.791 2.460 -6.966 1.00 90.38 173 ALA A O 1
ATOM 1290 N N . GLY A 1 174 ? 15.359 1.500 -8.913 1.00 88.94 174 GLY A N 1
ATOM 1291 C CA . GLY A 1 174 ? 13.987 1.468 -9.381 1.00 88.94 174 GLY A CA 1
ATOM 1292 C C . GLY A 1 174 ? 13.316 0.110 -9.149 1.00 88.94 174 GLY A C 1
ATOM 1293 O O . GLY A 1 174 ? 13.987 -0.903 -8.946 1.00 88.94 174 GLY A O 1
ATOM 1294 N N . VAL A 1 175 ? 11.989 0.081 -9.242 1.00 91.88 175 VAL A N 1
ATOM 1295 C CA . VAL A 1 175 ? 11.163 -1.138 -9.154 1.00 91.88 175 VAL A CA 1
ATOM 1296 C C . VAL A 1 175 ? 10.597 -1.557 -10.520 1.00 91.88 175 VAL A C 1
ATOM 1298 O O . VAL A 1 175 ? 10.768 -0.865 -11.514 1.00 91.88 175 VAL A O 1
ATOM 1301 N N . SER A 1 176 ? 9.946 -2.715 -10.628 1.00 90.94 176 SER A N 1
ATOM 1302 C CA . SER A 1 176 ? 9.164 -3.084 -11.828 1.00 90.94 176 SER A CA 1
ATOM 1303 C C . SER A 1 176 ? 7.703 -2.640 -11.732 1.00 90.94 176 SER A C 1
ATOM 1305 O O . SER A 1 176 ? 6.978 -2.647 -12.723 1.00 90.94 176 SER A O 1
ATOM 1307 N N . GLY A 1 177 ? 7.267 -2.223 -10.546 1.00 94.25 177 GLY A N 1
ATOM 1308 C CA . GLY A 1 177 ? 5.942 -1.691 -10.293 1.00 94.25 177 GLY A CA 1
ATOM 1309 C C . GLY A 1 177 ? 5.710 -1.428 -8.812 1.00 94.25 177 GLY A C 1
ATOM 1310 O O . GLY A 1 177 ? 6.473 -1.879 -7.956 1.00 94.25 177 GLY A O 1
ATOM 1311 N N . PHE A 1 178 ? 4.644 -0.695 -8.521 1.00 96.38 178 PHE A N 1
ATOM 1312 C CA . PHE A 1 178 ? 4.199 -0.388 -7.169 1.00 96.38 178 PHE A CA 1
ATOM 1313 C C . PHE A 1 178 ? 2.674 -0.428 -7.110 1.00 96.38 178 PHE A C 1
ATOM 1315 O O . PHE A 1 178 ? 1.996 -0.036 -8.061 1.00 96.38 178 PHE A O 1
ATOM 1322 N N . GLY A 1 179 ? 2.140 -0.903 -5.991 1.00 97.00 179 GLY A N 1
ATOM 1323 C CA . GLY A 1 179 ? 0.711 -0.899 -5.730 1.00 97.00 179 GLY A CA 1
ATOM 1324 C C . GLY A 1 179 ? 0.428 -0.772 -4.245 1.00 97.00 179 GLY A C 1
ATOM 1325 O O . GLY A 1 179 ? 1.239 -1.173 -3.409 1.00 97.00 179 GLY A O 1
ATOM 1326 N N . ALA A 1 180 ? -0.726 -0.199 -3.928 1.00 97.00 180 ALA A N 1
ATOM 1327 C CA . ALA A 1 180 ? -1.173 0.014 -2.563 1.00 97.00 180 ALA A CA 1
ATOM 1328 C C . ALA A 1 180 ? -2.684 -0.191 -2.452 1.00 97.00 180 ALA A C 1
ATOM 1330 O O . ALA A 1 180 ? -3.437 0.063 -3.397 1.00 97.00 180 ALA A O 1
ATOM 1331 N N . VAL A 1 181 ? -3.108 -0.646 -1.273 1.00 97.44 181 VAL A N 1
ATOM 1332 C CA . VAL A 1 181 ? -4.514 -0.676 -0.878 1.00 97.44 181 VAL A CA 1
ATOM 1333 C C . VAL A 1 181 ? -4.785 0.523 0.021 1.00 97.44 181 VAL A C 1
ATOM 1335 O O . VAL A 1 181 ? -4.053 0.773 0.975 1.00 97.44 181 VAL A O 1
ATOM 1338 N N . PHE A 1 182 ? -5.849 1.241 -0.300 1.00 96.25 182 PHE A N 1
ATOM 1339 C CA . PHE A 1 182 ? -6.386 2.382 0.420 1.00 96.25 182 PHE A CA 1
ATOM 1340 C C . PHE A 1 182 ? -7.676 1.941 1.104 1.00 96.25 182 PHE A C 1
ATOM 1342 O O . PHE A 1 182 ? -8.429 1.147 0.539 1.00 96.25 182 PHE A O 1
ATOM 1349 N N . CYS A 1 183 ? -7.940 2.454 2.299 1.00 95.56 183 CYS A N 1
ATOM 1350 C CA . CYS A 1 183 ? -9.219 2.277 2.974 1.00 95.56 183 CYS A CA 1
ATOM 1351 C C . CYS A 1 183 ? -9.994 3.591 2.968 1.00 95.56 183 CYS A C 1
ATOM 1353 O O . CYS A 1 183 ? -9.383 4.651 3.092 1.00 95.56 183 CYS A O 1
ATOM 1355 N N . ASP A 1 184 ? -11.318 3.488 2.864 1.00 95.06 184 ASP A N 1
ATOM 1356 C CA . ASP A 1 184 ? -12.238 4.613 3.052 1.00 95.06 184 ASP A CA 1
ATOM 1357 C C . ASP A 1 184 ? -11.952 5.811 2.131 1.00 95.06 184 ASP A C 1
ATOM 1359 O O . ASP A 1 184 ? -11.738 6.947 2.546 1.00 95.06 184 ASP A O 1
ATOM 1363 N N . VAL A 1 185 ? -11.880 5.540 0.826 1.00 94.69 185 VAL A N 1
ATOM 1364 C CA . VAL A 1 185 ? -11.723 6.606 -0.169 1.00 94.69 185 VAL A CA 1
ATOM 1365 C C . VAL A 1 185 ? -13.094 7.216 -0.440 1.00 94.69 185 VAL A C 1
ATOM 1367 O O . VAL A 1 185 ? -13.886 6.641 -1.185 1.00 94.69 185 VAL A O 1
ATOM 1370 N N . ASP A 1 186 ? -13.362 8.393 0.119 1.00 89.25 186 ASP A N 1
ATOM 1371 C CA . ASP A 1 186 ? -14.641 9.095 -0.070 1.00 89.25 186 ASP A CA 1
ATOM 1372 C C . ASP A 1 186 ? -14.823 9.670 -1.478 1.00 89.25 186 ASP A C 1
ATOM 1374 O O . ASP A 1 186 ? -15.935 9.751 -2.001 1.00 89.25 186 ASP A O 1
ATOM 1378 N N . ASN A 1 187 ? -13.725 10.112 -2.098 1.00 83.62 187 ASN A N 1
ATOM 1379 C CA . ASN A 1 187 ? -13.762 10.815 -3.374 1.00 83.62 187 ASN A CA 1
ATOM 1380 C C . ASN A 1 187 ? -12.540 10.485 -4.246 1.00 83.62 187 ASN A C 1
ATOM 1382 O O . ASN A 1 187 ? -11.388 10.622 -3.824 1.00 83.62 187 ASN A O 1
ATOM 1386 N N . ASN A 1 188 ? -12.809 10.120 -5.501 1.00 76.50 188 ASN A N 1
ATOM 1387 C CA . ASN A 1 188 ? -11.810 9.764 -6.505 1.00 76.50 188 ASN A CA 1
ATOM 1388 C C . ASN A 1 188 ? -10.983 10.949 -7.045 1.00 76.50 188 ASN A C 1
ATOM 1390 O O . ASN A 1 188 ? -10.022 10.735 -7.789 1.00 76.50 188 ASN A O 1
ATOM 1394 N N . THR A 1 189 ? -11.312 12.187 -6.668 1.00 77.75 189 THR A N 1
ATOM 1395 C CA . THR A 1 189 ? -10.521 13.379 -7.011 1.00 77.75 189 THR A CA 1
ATOM 1396 C C . THR A 1 189 ? -9.400 13.669 -6.018 1.00 77.75 189 THR A C 1
ATOM 1398 O O . THR A 1 189 ? -8.442 14.349 -6.376 1.00 77.75 189 THR A O 1
ATOM 1401 N N . ASN A 1 190 ? -9.498 13.172 -4.781 1.00 80.94 190 ASN A N 1
ATOM 1402 C CA . ASN A 1 190 ? -8.600 13.577 -3.689 1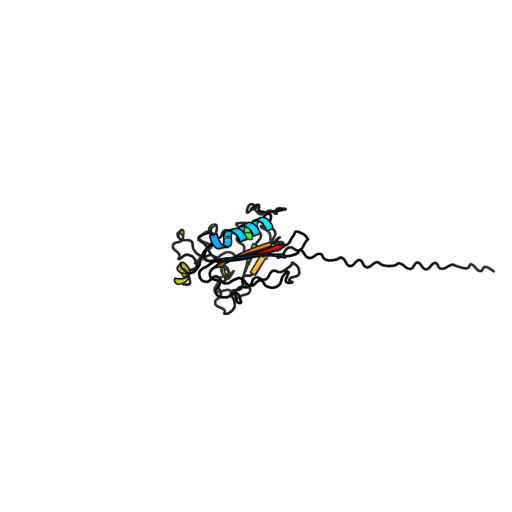.00 80.94 190 ASN A CA 1
ATOM 1403 C C . ASN A 1 190 ? -7.521 12.533 -3.380 1.00 80.94 190 ASN A C 1
ATOM 1405 O O . ASN A 1 190 ? -6.467 12.874 -2.845 1.00 80.94 190 ASN A O 1
ATOM 1409 N N . ALA A 1 191 ? -7.761 11.274 -3.746 1.00 90.81 191 ALA A N 1
ATOM 1410 C CA . ALA A 1 191 ? -6.800 10.192 -3.610 1.00 90.81 191 ALA A CA 1
ATOM 1411 C C . ALA A 1 191 ? -6.115 9.943 -4.963 1.00 90.81 191 ALA A C 1
ATOM 1413 O O . ALA A 1 191 ? -6.737 9.470 -5.917 1.00 90.81 191 ALA A O 1
ATOM 1414 N N . ILE A 1 192 ? -4.828 10.294 -5.049 1.00 92.94 192 ILE A N 1
ATOM 1415 C CA . ILE A 1 192 ? -4.046 10.247 -6.290 1.00 92.94 192 ILE A CA 1
ATOM 1416 C C . ILE A 1 192 ? -2.698 9.571 -6.039 1.00 92.94 192 ILE A C 1
ATOM 1418 O O . ILE A 1 192 ? -1.972 9.946 -5.119 1.00 92.94 192 ILE A O 1
ATOM 1422 N N . MET A 1 193 ? -2.317 8.651 -6.925 1.00 94.69 193 MET A N 1
ATOM 1423 C CA . MET A 1 193 ? -0.964 8.100 -7.001 1.00 94.69 193 MET A CA 1
ATOM 1424 C C . MET A 1 193 ? -0.199 8.717 -8.177 1.00 94.69 193 MET A C 1
ATOM 1426 O O . MET A 1 193 ? -0.696 8.784 -9.302 1.00 94.69 193 MET A O 1
ATOM 1430 N N . ARG A 1 194 ? 1.031 9.169 -7.918 1.00 94.38 194 ARG A N 1
ATOM 1431 C CA . ARG A 1 194 ? 1.965 9.664 -8.938 1.00 94.38 194 ARG A CA 1
ATOM 1432 C C . ARG A 1 194 ? 3.206 8.788 -8.937 1.00 94.38 194 ARG A C 1
ATOM 1434 O O . ARG A 1 194 ? 3.728 8.485 -7.870 1.00 94.38 194 ARG A O 1
ATOM 1441 N N . VAL A 1 195 ? 3.655 8.402 -10.125 1.00 93.31 195 VAL A N 1
ATOM 1442 C CA . VAL A 1 195 ? 4.789 7.494 -10.304 1.00 93.31 195 VAL A CA 1
ATOM 1443 C C . VAL A 1 195 ? 5.846 8.180 -11.148 1.00 93.31 195 VAL A C 1
ATOM 1445 O O . VAL A 1 195 ? 5.554 8.667 -12.244 1.00 93.31 195 VAL A O 1
ATOM 1448 N N . TYR A 1 196 ? 7.060 8.240 -10.611 1.00 91.69 196 TYR A N 1
ATOM 1449 C CA . TYR A 1 196 ? 8.167 9.002 -11.166 1.00 91.69 196 TYR A CA 1
ATOM 1450 C C . TYR A 1 196 ? 9.280 8.074 -11.648 1.00 91.69 196 TYR A C 1
ATOM 1452 O O . TYR A 1 196 ? 9.498 6.994 -11.102 1.00 91.69 196 TYR A O 1
ATOM 1460 N N . GLY A 1 197 ? 9.962 8.487 -12.712 1.00 87.00 197 GLY A N 1
ATOM 1461 C CA . GLY A 1 197 ? 11.167 7.837 -13.204 1.00 87.00 197 GLY A CA 1
ATOM 1462 C C . GLY A 1 197 ? 12.407 8.350 -12.484 1.00 87.00 197 GLY A C 1
ATOM 1463 O O . GLY A 1 197 ? 12.364 9.323 -11.732 1.00 87.00 197 GLY A O 1
ATOM 1464 N N . THR A 1 198 ? 13.550 7.736 -12.783 1.00 81.00 198 THR A N 1
ATOM 1465 C CA . THR A 1 198 ? 14.865 8.136 -12.249 1.00 81.00 198 THR A CA 1
ATOM 1466 C C . THR A 1 198 ? 15.272 9.564 -12.620 1.00 81.00 198 THR A C 1
ATOM 1468 O O . THR A 1 198 ? 16.160 10.132 -11.997 1.00 81.00 198 THR A O 1
ATOM 1471 N N . ASP A 1 199 ? 14.646 10.143 -13.643 1.00 83.38 199 ASP A N 1
ATOM 1472 C CA . ASP A 1 199 ? 14.829 11.525 -14.090 1.00 83.38 199 ASP A CA 1
ATOM 1473 C C . ASP A 1 199 ? 13.883 12.523 -13.390 1.00 83.38 199 ASP A C 1
ATOM 1475 O O . ASP A 1 199 ? 13.856 13.702 -13.746 1.00 83.38 199 ASP A O 1
ATOM 1479 N N . GLY A 1 200 ? 13.082 12.063 -12.421 1.00 85.12 200 GLY A N 1
ATOM 1480 C CA . GLY A 1 200 ? 12.096 12.870 -11.699 1.00 85.12 200 GLY A CA 1
ATOM 1481 C C . GLY A 1 200 ? 10.847 13.217 -12.515 1.00 85.12 200 GLY A C 1
ATOM 1482 O O . GLY A 1 200 ? 10.008 13.991 -12.051 1.00 85.12 200 GLY A O 1
ATOM 1483 N N . ARG A 1 201 ? 10.690 12.671 -13.728 1.00 89.50 201 ARG A N 1
ATOM 1484 C CA . ARG A 1 201 ? 9.510 12.903 -14.573 1.00 89.50 201 ARG A CA 1
ATOM 1485 C C . ARG A 1 201 ? 8.435 11.862 -14.288 1.00 89.50 201 ARG A C 1
ATOM 1487 O O . ARG A 1 201 ? 8.734 10.726 -13.934 1.00 89.50 201 ARG A O 1
ATOM 1494 N N . LEU A 1 202 ? 7.172 12.237 -14.482 1.00 91.75 202 LEU A N 1
ATOM 1495 C CA . LEU A 1 202 ? 6.061 11.289 -14.408 1.00 91.75 202 LEU A CA 1
ATOM 1496 C C . LEU A 1 202 ? 6.206 10.209 -15.488 1.00 91.75 202 LEU A C 1
ATOM 1498 O O . LEU A 1 202 ? 6.398 10.527 -16.663 1.00 91.75 202 LEU A O 1
ATOM 1502 N N . LEU A 1 203 ? 6.077 8.944 -15.087 1.00 90.56 203 LEU A N 1
ATOM 1503 C CA . LEU A 1 203 ? 6.047 7.801 -16.008 1.00 90.56 203 LEU A CA 1
ATOM 1504 C C . LEU A 1 203 ? 4.647 7.550 -16.576 1.00 90.56 203 LEU A C 1
ATOM 1506 O O . LEU A 1 203 ? 4.509 6.937 -17.631 1.00 90.56 203 LEU A O 1
ATOM 1510 N N . THR A 1 204 ? 3.612 8.026 -15.885 1.00 90.75 204 THR A N 1
ATOM 1511 C CA . THR A 1 204 ? 2.205 7.880 -16.267 1.00 90.75 204 THR A CA 1
ATOM 1512 C C . THR A 1 204 ? 1.445 9.167 -15.973 1.00 90.75 204 THR A C 1
ATOM 1514 O O . THR A 1 204 ? 1.901 10.022 -15.211 1.00 90.75 204 THR A O 1
ATOM 1517 N N . THR A 1 205 ? 0.235 9.298 -16.515 1.00 92.12 205 THR A N 1
ATOM 1518 C CA . THR A 1 205 ? -0.728 10.247 -15.945 1.00 92.12 205 THR A CA 1
ATOM 1519 C C . THR A 1 205 ? -0.981 9.901 -14.470 1.00 92.12 205 THR A C 1
ATOM 1521 O O . THR A 1 205 ? -0.928 8.716 -14.118 1.00 92.12 205 THR A O 1
ATOM 1524 N N . PRO A 1 206 ? -1.246 10.892 -13.594 1.00 93.75 206 PRO A N 1
ATOM 1525 C CA . PRO A 1 206 ? -1.636 10.619 -12.214 1.00 93.75 206 PRO A CA 1
ATOM 1526 C C . PRO A 1 206 ? -2.835 9.666 -12.155 1.00 93.75 206 PRO A C 1
ATOM 1528 O O . PRO A 1 206 ? -3.784 9.813 -12.924 1.00 93.75 206 PRO A O 1
ATOM 1531 N N . LEU A 1 207 ? -2.778 8.690 -11.254 1.00 93.69 207 LEU A N 1
ATOM 1532 C CA . LEU A 1 207 ? -3.796 7.655 -11.115 1.00 93.69 207 LEU A CA 1
ATOM 1533 C C . LEU A 1 207 ? -4.786 8.070 -10.031 1.00 93.69 207 LEU A C 1
ATOM 1535 O O . LEU A 1 207 ? -4.417 8.144 -8.858 1.00 93.69 207 LEU A O 1
ATOM 1539 N N . SER A 1 208 ? -6.029 8.334 -10.423 1.00 94.62 208 SER A N 1
ATOM 1540 C CA . SER A 1 208 ? -7.135 8.507 -9.480 1.00 94.62 208 SER A CA 1
ATOM 1541 C C . SER A 1 208 ? -7.491 7.174 -8.837 1.00 94.62 208 SER A C 1
ATOM 1543 O O . SER A 1 208 ? -7.600 6.151 -9.515 1.00 94.62 208 SER A O 1
ATOM 1545 N N . ILE A 1 209 ? -7.700 7.190 -7.527 1.00 96.12 209 ILE A N 1
ATOM 1546 C CA . ILE A 1 209 ? -8.081 6.005 -6.765 1.00 96.12 209 ILE A CA 1
ATOM 1547 C C . ILE A 1 209 ? -9.604 5.980 -6.670 1.00 96.12 209 ILE A C 1
ATOM 1549 O O . ILE A 1 209 ? -10.220 6.960 -6.261 1.00 96.12 209 ILE A O 1
ATOM 1553 N N . ALA A 1 210 ? -10.223 4.872 -7.079 1.00 95.69 210 ALA A N 1
ATOM 1554 C CA . ALA A 1 210 ? -11.675 4.737 -7.052 1.00 95.69 210 ALA A CA 1
ATOM 1555 C C . ALA A 1 210 ? -12.222 4.885 -5.623 1.00 95.69 210 ALA A C 1
ATOM 1557 O O . ALA A 1 210 ? -11.589 4.443 -4.663 1.00 95.69 210 ALA A O 1
ATOM 1558 N N . ALA A 1 211 ? -13.401 5.489 -5.486 1.00 96.25 211 ALA A N 1
ATOM 1559 C CA . ALA A 1 211 ? -14.038 5.660 -4.188 1.00 96.25 211 ALA A CA 1
ATOM 1560 C C . ALA A 1 211 ? -14.573 4.324 -3.643 1.00 96.25 211 ALA A C 1
ATOM 1562 O O . ALA A 1 211 ? -15.108 3.493 -4.383 1.00 96.25 211 ALA A O 1
ATOM 1563 N N . ALA A 1 212 ? -14.432 4.138 -2.337 1.00 96.44 212 ALA A N 1
ATOM 1564 C CA . ALA A 1 212 ? -14.984 3.035 -1.565 1.00 96.44 212 ALA A CA 1
ATOM 1565 C C . ALA A 1 212 ? -15.146 3.493 -0.112 1.00 96.44 212 ALA A C 1
ATOM 1567 O O . ALA A 1 212 ? -14.307 3.190 0.737 1.00 96.44 212 ALA A O 1
ATOM 1568 N N . ASN A 1 213 ? -16.218 4.242 0.148 1.00 95.12 213 ASN A N 1
ATOM 1569 C CA . ASN A 1 213 ? -16.604 4.662 1.494 1.00 95.12 213 ASN A CA 1
ATOM 1570 C C . ASN A 1 213 ? -16.792 3.429 2.395 1.00 95.12 213 ASN A C 1
ATOM 1572 O O . ASN A 1 213 ? -17.482 2.481 2.003 1.00 95.12 213 ASN A O 1
ATOM 1576 N N . ASN A 1 214 ? -16.146 3.419 3.561 1.00 95.62 214 ASN A N 1
ATOM 1577 C CA . ASN A 1 214 ? -16.034 2.281 4.479 1.00 95.62 214 ASN A CA 1
ATOM 1578 C C . ASN A 1 214 ? -15.531 0.975 3.820 1.00 95.62 214 ASN A C 1
ATOM 1580 O O . ASN A 1 214 ? -15.793 -0.118 4.325 1.00 95.62 214 ASN A O 1
ATOM 1584 N N . GLY A 1 215 ? -14.850 1.065 2.675 1.00 97.25 215 GLY A N 1
ATOM 1585 C CA . GLY A 1 215 ? -14.379 -0.072 1.887 1.00 97.25 215 GLY A CA 1
ATOM 1586 C C . GLY A 1 215 ? -12.881 -0.009 1.605 1.00 97.25 215 GLY A C 1
ATOM 1587 O O . GLY A 1 215 ? -12.127 0.698 2.276 1.00 97.25 215 GLY A O 1
ATOM 1588 N N . LEU A 1 216 ? -12.448 -0.773 0.604 1.00 98.25 216 LEU A N 1
ATOM 1589 C CA . LEU A 1 216 ? -11.069 -0.818 0.132 1.00 98.25 216 LEU A CA 1
ATOM 1590 C C . LEU A 1 216 ? -10.985 -0.480 -1.354 1.00 98.25 216 LEU A C 1
ATOM 1592 O O . LEU A 1 216 ? -11.819 -0.921 -2.146 1.00 98.25 216 LEU A O 1
ATOM 1596 N N . SER A 1 217 ? -9.914 0.213 -1.724 1.00 98.31 217 SER A N 1
ATOM 1597 C CA . SER A 1 217 ? -9.550 0.519 -3.105 1.00 98.31 217 SER A CA 1
ATOM 1598 C C . SER A 1 217 ? -8.100 0.138 -3.355 1.00 98.31 217 SER A C 1
ATOM 1600 O O . SER A 1 217 ? -7.207 0.514 -2.606 1.00 98.31 217 SER A O 1
ATOM 1602 N N . PHE A 1 218 ? -7.847 -0.596 -4.425 1.00 98.31 218 PHE A N 1
ATOM 1603 C CA . PHE A 1 218 ? -6.521 -0.976 -4.877 1.00 98.31 218 PHE A CA 1
ATOM 1604 C C . PHE A 1 218 ? -6.169 -0.231 -6.160 1.00 98.31 218 PHE A C 1
ATOM 1606 O O . PHE A 1 218 ? -6.974 -0.166 -7.092 1.00 98.31 218 PHE A O 1
ATOM 1613 N N . VAL A 1 219 ? -4.940 0.275 -6.222 1.00 97.88 219 VAL A N 1
ATOM 1614 C CA . VAL A 1 219 ? -4.299 0.706 -7.464 1.00 97.88 219 VAL A CA 1
ATOM 1615 C C . VAL A 1 219 ? -2.876 0.161 -7.500 1.00 97.88 219 VAL A C 1
ATOM 1617 O O . VAL A 1 219 ? -2.135 0.243 -6.519 1.00 97.88 219 VAL A O 1
ATOM 1620 N N . GLY A 1 220 ? -2.500 -0.398 -8.644 1.00 97.50 220 GLY A N 1
ATOM 1621 C CA . GLY A 1 220 ? -1.149 -0.839 -8.944 1.00 97.50 220 GLY A CA 1
ATOM 1622 C C . GLY A 1 220 ? -0.767 -0.485 -10.372 1.00 97.50 220 GLY A C 1
ATOM 1623 O O . GLY A 1 220 ? -1.600 -0.533 -11.281 1.00 97.50 220 GLY A O 1
ATOM 1624 N N . VAL A 1 221 ? 0.502 -0.139 -10.562 1.00 96.62 221 VAL A N 1
ATOM 1625 C CA . VAL A 1 221 ? 1.122 0.016 -11.878 1.00 96.62 221 VAL A CA 1
ATOM 1626 C C . VAL A 1 221 ? 2.378 -0.838 -11.955 1.00 96.62 221 VAL A C 1
ATOM 1628 O O . VAL A 1 221 ? 3.218 -0.799 -11.057 1.00 96.62 221 VAL A O 1
ATOM 1631 N N . SER A 1 222 ? 2.497 -1.618 -13.022 1.00 94.44 222 SER A N 1
ATOM 1632 C CA . SER A 1 222 ? 3.694 -2.379 -13.375 1.00 94.44 222 SER A CA 1
ATOM 1633 C C . SER A 1 222 ? 4.164 -2.003 -14.777 1.00 94.44 222 SER A C 1
ATOM 1635 O O . SER A 1 222 ? 3.405 -1.475 -15.586 1.00 94.44 222 SER A O 1
ATOM 1637 N N . PHE A 1 223 ? 5.440 -2.230 -15.054 1.00 88.75 223 PHE A N 1
ATOM 1638 C CA . PHE A 1 223 ? 6.090 -1.875 -16.307 1.00 88.75 223 PHE A CA 1
ATOM 1639 C C . PHE A 1 223 ? 6.685 -3.144 -16.911 1.00 88.75 223 PHE A C 1
ATOM 1641 O O . PHE A 1 223 ? 7.498 -3.818 -16.275 1.00 88.75 223 PHE A O 1
ATOM 1648 N N . ASN A 1 224 ? 6.289 -3.478 -18.141 1.00 73.75 224 ASN A N 1
ATOM 1649 C CA . ASN A 1 224 ? 6.905 -4.591 -18.867 1.00 73.75 224 ASN A CA 1
ATOM 1650 C C . ASN A 1 224 ? 8.410 -4.326 -19.017 1.00 73.75 224 ASN A C 1
ATOM 1652 O O . ASN A 1 224 ? 8.799 -3.184 -19.238 1.00 73.75 224 ASN A O 1
ATOM 1656 N N . ALA A 1 225 ? 9.235 -5.368 -18.876 1.00 55.66 225 ALA A N 1
ATOM 1657 C CA . ALA A 1 225 ? 10.665 -5.342 -18.527 1.00 55.66 225 ALA A CA 1
ATOM 1658 C C . ALA A 1 225 ? 11.649 -4.577 -19.454 1.00 55.66 225 ALA A C 1
ATOM 1660 O O . ALA A 1 225 ? 12.863 -4.755 -19.355 1.00 55.66 225 ALA A O 1
ATOM 1661 N N . GLU A 1 226 ? 11.189 -3.668 -20.308 1.00 47.06 226 GLU A N 1
ATOM 1662 C CA . GLU A 1 226 ? 12.042 -2.782 -21.095 1.00 47.06 226 GLU A CA 1
ATOM 1663 C C . GLU A 1 226 ? 12.333 -1.463 -20.351 1.00 47.06 226 GLU A C 1
ATOM 1665 O O . GLU A 1 226 ? 11.806 -0.392 -20.635 1.00 47.06 226 GLU A O 1
ATOM 1670 N N . LYS A 1 227 ? 13.245 -1.571 -19.376 1.00 46.06 227 LYS A N 1
ATOM 1671 C CA . LYS A 1 227 ? 14.225 -0.538 -18.969 1.00 46.06 227 LYS A CA 1
ATOM 1672 C C . LYS A 1 227 ? 13.731 0.849 -18.519 1.00 46.06 227 LYS A C 1
ATOM 1674 O O . LYS A 1 227 ? 14.470 1.824 -18.663 1.00 46.06 227 LYS A O 1
ATOM 1679 N N . ARG A 1 228 ? 12.575 0.968 -17.865 1.00 49.31 228 ARG A N 1
ATOM 1680 C CA . ARG A 1 228 ? 12.329 2.110 -16.963 1.00 49.31 228 ARG A CA 1
ATOM 1681 C C . ARG A 1 228 ? 11.740 1.636 -15.651 1.00 49.31 228 ARG A C 1
ATOM 1683 O O . ARG A 1 228 ? 10.585 1.238 -15.587 1.00 49.31 228 ARG A O 1
ATOM 1690 N N . SER A 1 229 ? 12.569 1.674 -14.621 1.00 46.22 229 SER A N 1
ATOM 1691 C CA . SER A 1 229 ? 12.172 1.326 -13.268 1.00 46.22 229 SER A CA 1
ATOM 1692 C C . SER A 1 229 ? 11.742 2.599 -12.518 1.00 46.22 229 SER A C 1
ATOM 1694 O O . SER A 1 229 ? 12.511 3.564 -12.530 1.00 46.22 229 SER A O 1
ATOM 1696 N N . PRO A 1 230 ? 10.540 2.659 -11.910 1.00 47.94 230 PRO A N 1
ATOM 1697 C CA . PRO A 1 230 ? 10.104 3.793 -11.094 1.00 47.94 230 PRO A CA 1
ATOM 1698 C C . PRO A 1 230 ? 10.932 3.912 -9.821 1.00 47.94 230 PRO A C 1
ATOM 1700 O O . PRO A 1 230 ? 11.341 2.877 -9.300 1.00 47.94 230 PRO A O 1
ATOM 1703 N N . VAL A 1 231 ? 11.123 5.128 -9.306 1.00 47.44 231 VAL A N 1
ATOM 1704 C CA . VAL A 1 231 ? 11.872 5.418 -8.062 1.00 47.44 231 VAL A CA 1
ATOM 1705 C C . VAL A 1 231 ? 10.982 6.078 -7.020 1.00 47.44 231 VAL A C 1
ATOM 1707 O O . VAL A 1 231 ? 10.021 6.766 -7.436 1.00 47.44 231 VAL A O 1
#

Sequence (231 aa):
MMKRHYLKTIVSGFVLLSLATIASATPIFRTANGANAAAIQATVDQFRVDLGGVLNPNTASTFATGRREINWDGVPDAFAAPNFFPANFFNSNSPRGVIFGSPASNVGNDTSNFIVSASTASGTAVRFGNINASYSSIFQTFSSERLFAVRSTTANSNVLSIQFFIPGTGIPAGVSGFGAVFCDVDNNTNAIMRVYGTDGRLLTTPLSIAAANNGLSFVGVSFNAEKRSPV

Secondary structure (DSSP, 8-state):
---PPP----------------PPPPEEEEEEEESSHHHHHHHHHHHHHHTTS-B--SSS---SS-B----GGGS-GGGSTTSPP-TTHHHHTS-SSEEEE-SSPPSTT-S-SEEEPBPGGGTSPBTTTTT-TTHHHH---SSSS--EEE--SSTT----EEEEBSTTSS-B---SEEEEEEEEE--TTT-EE--B-TTS-BSSS-EEPPPEEEEEEEEEEEE-SSS----

Radius of gyration: 24.26 Å; chains: 1; bounding box: 77×38×89 Å

pLDDT: mean 84.74, std 17.43, range [37.56, 98.75]

Foldseek 3Di:
DDDDDDDDDDDDDDDDPPPPPQDFFDKDKFKFWDQALVRRVVSVQVLQVLQVVDADAQDLADDPGGAHDDDLVPDDQCCAPVHPHQQCCCQAVRWPFKGKAFPDDDDPPHPGLKHKFHDVVSVAQWQPCVVPVCSSVQWYDNDDDMDMFRDDPDPPGRDMDMFGGSRNDPHGDFGQKDKDKDTAAQDQVSDWDFWAWPVRDTSDDIGGWDGDGSIMMMMMMGGDPSDTGTD